Protein AF-A0A2S7JKK7-F1 (afdb_monomer_lite)

pLDDT: mean 77.55, std 19.24, range [28.61, 96.56]

Radius of gyration: 21.32 Å; chains: 1; bounding box: 48×63×53 Å

Secondary structure (DSSP, 8-state):
-PPPS---------TT--HHHHHHHHHHH-SS--TTSHHHHHHHHHHHHHH--GGG---SSHHHHHHHGGG--GGGGTTT-EEETTTTEEESSSS----HHHHHHHHHHHHHTT--TTS----TTS--HHHHH--TT-TTHHHHHHHHSPPTTEEEEEEEEETTTTEEEEEEEEEPTTSS-EEEEEEETTEEEEEEEEEEEE-HHHIIIIIHHHHHTTSEEEEEEEEEGGG------------------

Foldseek 3Di:
DDDDPPPPCQDCPPPPDDLLLSLLVVLCVADQFDQLFLSVVSVQLVVLLVVDDDPSRPDDDPSSCSVCQQVAQQVSCAQQWAADQLLNGIDRGHDHGDHSVVSSVRSSVCVVVVHRRRDLPPPVVDQDPVNVVDDPPCPCVSNVVSSPAADVQKKKKWWWAQPVVRFIKIKIWHADPPDQFIWIWIATPVDLVRIDTPGATDHPCCVVVPVVCVVCVNTGTDDIDMDGPVPDSDPPPPPPPPPPDDDDD

Sequence (249 aa):
MPKSKDTLDAAEWGNSANIEMIAIDEALSAPSPNPRSPAFAVQEIFRIAKSYGGEDQIFMTKEAFLVMFPRLKGTFYKGKMSWDSTRSCWNLQDGPTVDASRIQADVLRWYVNAWDFSRHTRDPEFQYPEDQEFGPSGEGVDKLFHALMPLCGELTRRIFFDRESSRFGYCDVYKADGTDKYVAEIGFFDDTRTHRIQFGAQPFWQLEGLSVPALLSKYNVLSYRVHSISARRSNVKKQVAHSDSPTFF

Structure (mmCIF, N/CA/C/O backbone):
data_AF-A0A2S7JKK7-F1
#
_entry.id   AF-A0A2S7JKK7-F1
#
loop_
_atom_site.group_PDB
_atom_site.id
_atom_site.type_symbol
_atom_site.label_atom_id
_atom_site.label_alt_id
_atom_site.label_comp_id
_atom_site.label_asym_id
_atom_site.label_entity_id
_atom_site.label_seq_id
_atom_site.pdbx_PDB_ins_code
_atom_site.Cartn_x
_atom_site.Cartn_y
_atom_site.Cartn_z
_atom_site.occupancy
_atom_site.B_iso_or_equiv
_atom_site.auth_seq_id
_atom_site.auth_comp_id
_atom_site.auth_asym_id
_atom_site.auth_atom_id
_atom_site.pdbx_PDB_model_num
ATOM 1 N N . MET A 1 1 ? 12.815 34.047 -7.704 1.00 32.34 1 MET A N 1
ATOM 2 C CA . MET A 1 1 ? 12.164 32.723 -7.789 1.00 32.34 1 MET A CA 1
ATOM 3 C C . MET A 1 1 ? 10.925 32.745 -6.911 1.00 32.34 1 MET A C 1
ATOM 5 O O . MET A 1 1 ? 11.064 33.104 -5.746 1.00 32.34 1 MET A O 1
ATOM 9 N N . PRO A 1 2 ? 9.729 32.470 -7.449 1.00 28.61 2 PRO A N 1
ATOM 10 C CA . PRO A 1 2 ? 8.515 32.446 -6.648 1.00 28.61 2 PRO A CA 1
ATOM 11 C C . PRO A 1 2 ? 8.536 31.195 -5.762 1.00 28.61 2 PRO A C 1
ATOM 13 O O . PRO A 1 2 ? 8.733 30.085 -6.250 1.00 28.61 2 PRO A O 1
ATOM 16 N N . LYS A 1 3 ? 8.396 31.395 -4.448 1.00 29.16 3 LYS A N 1
ATOM 17 C CA . LYS A 1 3 ? 8.211 30.309 -3.484 1.00 29.16 3 LYS A CA 1
ATOM 18 C C . LYS A 1 3 ? 6.891 29.612 -3.817 1.00 29.16 3 LYS A C 1
ATOM 20 O O . LYS A 1 3 ? 5.864 30.282 -3.918 1.00 29.16 3 LYS A O 1
ATOM 25 N N . SER A 1 4 ? 6.957 28.299 -4.033 1.00 32.06 4 SER A N 1
ATOM 26 C CA . SER A 1 4 ? 5.787 27.427 -4.147 1.00 32.06 4 SER A CA 1
ATOM 27 C C . SER A 1 4 ? 4.841 27.700 -2.977 1.00 32.06 4 SER A C 1
ATOM 29 O O . SER A 1 4 ? 5.282 27.781 -1.832 1.00 32.06 4 SER A O 1
ATOM 31 N N . LYS A 1 5 ? 3.568 27.913 -3.302 1.00 32.09 5 LYS A N 1
ATOM 32 C CA . LYS A 1 5 ? 2.503 28.378 -2.409 1.00 32.09 5 LYS A CA 1
ATOM 33 C C . LYS A 1 5 ? 1.653 27.225 -1.862 1.00 32.09 5 LYS A C 1
ATOM 35 O O . LYS A 1 5 ? 0.527 27.463 -1.459 1.00 32.09 5 LYS A O 1
ATOM 40 N N . ASP A 1 6 ? 2.221 26.021 -1.823 1.00 32.53 6 ASP A N 1
ATOM 41 C CA . ASP A 1 6 ? 1.557 24.806 -1.343 1.00 32.53 6 ASP A CA 1
ATOM 42 C C . ASP A 1 6 ? 2.265 24.245 -0.099 1.00 32.53 6 ASP A C 1
ATOM 44 O O . ASP A 1 6 ? 2.548 23.052 0.004 1.00 32.53 6 ASP A O 1
ATOM 48 N N . THR A 1 7 ? 2.582 25.105 0.871 1.00 35.72 7 THR A N 1
ATOM 49 C CA . THR A 1 7 ? 2.578 24.642 2.264 1.00 35.72 7 THR A CA 1
ATOM 50 C C . THR A 1 7 ? 1.119 24.384 2.593 1.00 35.72 7 THR A C 1
ATOM 52 O O . THR A 1 7 ? 0.371 25.330 2.811 1.00 35.72 7 THR A O 1
ATOM 55 N N . LEU A 1 8 ? 0.725 23.109 2.519 1.00 34.47 8 LEU A N 1
ATOM 56 C CA . LEU A 1 8 ? -0.506 22.588 3.101 1.00 34.47 8 LEU A CA 1
ATOM 57 C C . LEU A 1 8 ? -0.699 23.258 4.459 1.00 34.47 8 LEU A C 1
ATOM 59 O O . LEU A 1 8 ? 0.205 23.208 5.294 1.00 34.47 8 LEU A O 1
ATOM 63 N N . ASP A 1 9 ? -1.836 23.931 4.623 1.00 34.25 9 ASP A N 1
ATOM 64 C CA . ASP A 1 9 ? -2.253 24.541 5.876 1.00 34.25 9 ASP A CA 1
ATOM 65 C C . ASP A 1 9 ? -2.380 23.428 6.926 1.00 34.25 9 ASP A C 1
ATOM 67 O O . ASP A 1 9 ? -3.453 22.858 7.137 1.00 34.25 9 ASP A O 1
ATOM 71 N N . ALA A 1 10 ? -1.262 23.090 7.574 1.00 42.00 10 ALA A N 1
ATOM 72 C CA . ALA A 1 10 ? -1.276 22.504 8.898 1.00 42.00 10 ALA A CA 1
ATOM 73 C C . ALA A 1 10 ? -2.155 23.446 9.715 1.00 42.00 10 ALA A C 1
ATOM 75 O O . ALA A 1 10 ? -1.840 24.635 9.823 1.00 42.00 10 ALA A O 1
ATOM 76 N N . ALA A 1 11 ? -3.305 22.952 10.179 1.00 47.09 11 ALA A N 1
ATOM 77 C CA . ALA A 1 11 ? -4.225 23.762 10.959 1.00 47.09 11 ALA A CA 1
ATOM 78 C C . ALA A 1 11 ? -3.429 24.498 12.049 1.00 47.09 11 ALA A C 1
ATOM 80 O O . ALA A 1 11 ? -2.448 23.957 12.559 1.00 47.09 11 ALA A O 1
ATOM 81 N N . GLU A 1 12 ? -3.790 25.748 12.353 1.00 47.12 12 GLU A N 1
ATOM 82 C CA . GLU A 1 12 ? -3.122 26.573 13.368 1.00 47.12 12 GLU A CA 1
ATOM 83 C C . GLU A 1 12 ? -3.336 25.968 14.768 1.00 47.12 12 GLU A C 1
ATOM 85 O O . GLU A 1 12 ? -4.097 26.456 15.604 1.00 47.12 12 GLU A O 1
ATOM 90 N N . TRP A 1 13 ? -2.675 24.847 15.026 1.00 49.84 13 TRP A N 1
ATOM 91 C CA . TRP A 1 13 ? -2.577 24.212 16.314 1.00 49.84 13 TRP A CA 1
ATOM 92 C C . TRP A 1 13 ? -1.622 25.080 17.133 1.00 49.84 13 TRP A C 1
ATOM 94 O O . TRP A 1 13 ? -0.408 25.024 16.954 1.00 49.84 13 TRP A O 1
ATOM 104 N N . GLY A 1 14 ? -2.166 25.948 17.989 1.00 48.16 14 GLY A N 1
ATOM 105 C CA . GLY A 1 14 ? -1.372 26.732 18.939 1.00 48.16 14 GLY A CA 1
ATOM 106 C C . GLY A 1 14 ? -0.571 25.854 19.921 1.00 48.16 14 GLY A C 1
ATOM 107 O O . GLY A 1 14 ? -0.351 24.667 19.703 1.00 48.16 14 GLY A O 1
ATOM 108 N N . ASN A 1 15 ? -0.177 26.413 21.070 1.00 48.53 15 ASN A N 1
ATOM 109 C CA . ASN A 1 15 ? 0.645 25.759 22.114 1.00 48.53 15 ASN A CA 1
ATOM 110 C C . ASN A 1 15 ? 0.054 24.472 22.767 1.00 48.53 15 ASN A C 1
ATOM 112 O O . ASN A 1 15 ? 0.516 24.067 23.832 1.00 48.53 15 ASN A O 1
ATOM 116 N N . SER A 1 16 ? -0.980 23.845 22.198 1.00 55.34 16 SER A N 1
ATOM 117 C CA . SER A 1 16 ? -1.742 22.726 22.770 1.00 55.34 16 SER A CA 1
ATOM 118 C C . SER A 1 16 ? -1.668 21.405 21.993 1.00 55.34 16 SER A C 1
ATOM 120 O O . SER A 1 16 ? -2.144 20.399 22.519 1.00 55.34 16 SER A O 1
ATOM 122 N N . ALA A 1 17 ? -1.092 21.356 20.785 1.00 63.53 17 ALA A N 1
ATOM 123 C CA . ALA A 1 17 ? -0.949 20.093 20.053 1.00 63.53 17 ALA A CA 1
ATOM 124 C C . ALA A 1 17 ? 0.364 19.385 20.395 1.00 63.53 17 ALA A C 1
ATOM 126 O O . ALA A 1 17 ? 1.451 19.942 20.237 1.00 63.53 17 ALA A O 1
ATOM 127 N N . ASN A 1 18 ? 0.264 18.133 20.845 1.00 84.81 18 ASN A N 1
ATOM 128 C CA . ASN A 1 18 ? 1.422 17.252 20.936 1.00 84.81 18 ASN A CA 1
ATOM 129 C C . ASN A 1 18 ? 1.758 16.663 19.553 1.00 84.81 18 ASN A C 1
ATOM 131 O O . ASN A 1 18 ? 0.931 16.655 18.636 1.00 84.81 18 ASN A O 1
ATOM 135 N N . ILE A 1 19 ? 2.992 16.181 19.394 1.00 89.75 19 ILE A N 1
ATOM 136 C CA . ILE A 1 19 ? 3.486 15.641 18.118 1.00 89.75 19 ILE A CA 1
ATOM 137 C C . ILE A 1 19 ? 2.630 14.470 17.619 1.00 89.75 19 ILE A C 1
ATOM 139 O O . ILE A 1 19 ? 2.440 14.303 16.417 1.00 89.75 19 ILE A O 1
ATOM 143 N N . GLU A 1 20 ? 2.055 13.694 18.535 1.00 91.38 20 GLU A N 1
ATOM 144 C CA . GLU A 1 20 ? 1.158 12.593 18.220 1.00 91.38 20 GLU A CA 1
ATOM 145 C C . GLU A 1 20 ? -0.138 13.076 17.563 1.00 91.38 20 GLU A C 1
ATOM 147 O O . GLU A 1 20 ? -0.585 12.465 16.595 1.00 91.38 20 GLU A O 1
ATOM 152 N N . MET A 1 21 ? -0.741 14.166 18.049 1.00 91.38 21 MET A N 1
ATOM 153 C CA . MET A 1 21 ? -1.938 14.747 17.433 1.00 91.38 21 MET A CA 1
ATOM 154 C C . MET A 1 21 ? -1.644 15.273 16.030 1.00 91.38 21 MET A C 1
ATOM 156 O O . MET A 1 21 ? -2.436 15.012 15.128 1.00 91.38 21 MET A O 1
ATOM 160 N N . ILE A 1 22 ? -0.501 15.938 15.832 1.00 92.69 22 ILE A N 1
ATOM 161 C CA . ILE A 1 22 ? -0.073 16.424 14.509 1.00 92.69 22 ILE A CA 1
ATOM 162 C C . ILE A 1 22 ? 0.111 15.244 13.546 1.00 92.69 22 ILE A C 1
ATOM 164 O O . ILE A 1 22 ? -0.396 15.267 12.430 1.00 92.69 22 ILE A O 1
ATOM 168 N N . ALA A 1 23 ? 0.765 14.168 13.992 1.00 93.81 23 ALA A N 1
ATOM 169 C CA . ALA A 1 23 ? 0.978 12.986 13.164 1.00 93.81 23 ALA A CA 1
ATOM 170 C C . ALA A 1 23 ? -0.348 12.319 12.743 1.00 93.81 23 ALA A C 1
ATOM 172 O O . ALA A 1 23 ? -0.506 11.924 11.587 1.00 93.81 23 ALA A O 1
ATOM 173 N N . ILE A 1 24 ? -1.324 12.212 13.657 1.00 96.56 24 ILE A N 1
ATOM 174 C CA . ILE A 1 24 ? -2.667 11.702 13.327 1.00 96.56 24 ILE A CA 1
ATOM 175 C C . ILE A 1 24 ? -3.400 12.647 12.369 1.00 96.56 24 ILE A C 1
ATOM 177 O O . ILE A 1 24 ? -4.097 12.169 11.476 1.00 96.56 24 ILE A O 1
ATOM 181 N N . ASP A 1 25 ? -3.253 13.961 12.537 1.00 95.19 25 ASP A N 1
ATOM 182 C CA . ASP A 1 25 ? -3.870 14.962 11.663 1.00 95.19 25 ASP A CA 1
ATOM 183 C C . ASP A 1 25 ? -3.378 14.847 10.209 1.00 95.19 25 ASP A C 1
ATOM 185 O O . ASP A 1 25 ? -4.174 14.809 9.263 1.00 95.19 25 ASP A O 1
ATOM 189 N N . GLU A 1 26 ? -2.066 14.692 10.041 1.00 93.81 26 GLU A N 1
ATOM 190 C CA . GLU A 1 26 ? -1.410 14.436 8.754 1.00 93.81 26 GLU A CA 1
ATOM 191 C C . GLU A 1 26 ? -1.882 13.116 8.133 1.00 93.81 26 GLU A C 1
ATOM 193 O O . GLU A 1 26 ? -2.299 13.070 6.973 1.00 93.81 26 GLU A O 1
ATOM 198 N N . ALA A 1 27 ? -1.925 12.039 8.922 1.00 94.12 27 ALA A N 1
ATOM 199 C CA . ALA A 1 27 ? -2.442 10.749 8.471 1.00 94.12 27 ALA A CA 1
ATOM 200 C C . ALA A 1 27 ? -3.923 10.830 8.042 1.00 94.12 27 ALA A C 1
ATOM 202 O O . ALA A 1 27 ? -4.327 10.250 7.029 1.00 94.12 27 ALA A O 1
ATOM 203 N N . LEU A 1 28 ? -4.748 11.588 8.769 1.00 95.06 28 LEU A N 1
ATOM 204 C CA . LEU A 1 28 ? -6.154 11.799 8.422 1.00 95.06 28 LEU A CA 1
ATOM 205 C C . LEU A 1 28 ? -6.314 12.588 7.113 1.00 95.06 28 LEU A C 1
ATOM 207 O O . LEU A 1 28 ? -7.292 12.382 6.394 1.00 95.06 28 LEU A O 1
ATOM 211 N N . SER A 1 29 ? -5.349 13.450 6.796 1.00 92.69 29 SER A N 1
ATOM 212 C CA . SER A 1 29 ? -5.340 14.308 5.605 1.00 92.69 29 SER A CA 1
ATOM 213 C C . SER A 1 29 ? -4.680 13.653 4.382 1.00 92.69 29 SER A C 1
ATOM 215 O O . SER A 1 29 ? -4.764 14.191 3.278 1.00 92.69 29 SER A O 1
ATOM 217 N N . ALA A 1 30 ? -4.069 12.473 4.544 1.00 88.81 30 ALA A N 1
ATOM 218 C CA . ALA A 1 30 ? -3.390 11.761 3.466 1.00 88.81 30 ALA A CA 1
ATOM 219 C C . ALA A 1 30 ? -4.335 11.442 2.282 1.00 88.81 30 ALA A C 1
ATOM 221 O O . ALA A 1 30 ? -5.414 10.871 2.474 1.00 88.81 30 ALA A O 1
ATOM 222 N N . PRO A 1 31 ? -3.967 11.753 1.030 1.00 84.75 31 PRO A N 1
ATOM 223 C CA . PRO A 1 31 ? -4.811 11.455 -0.120 1.00 84.75 31 PRO A CA 1
ATOM 224 C C . PRO A 1 31 ? -4.854 9.950 -0.422 1.00 84.75 31 PRO A C 1
ATOM 226 O O . PRO A 1 31 ? -3.865 9.368 -0.851 1.00 84.75 31 PRO A O 1
ATOM 229 N N . SER A 1 32 ? -6.034 9.334 -0.287 1.00 82.94 32 SER A N 1
ATOM 230 C CA . SER A 1 32 ? -6.296 7.929 -0.669 1.00 82.94 32 SER A CA 1
ATOM 231 C C . SER A 1 32 ? -5.231 6.941 -0.156 1.00 82.94 32 SER A C 1
ATOM 233 O O . SER A 1 32 ? -4.574 6.279 -0.966 1.00 82.94 32 SER A O 1
ATOM 235 N N . PRO A 1 33 ? -5.030 6.849 1.171 1.00 86.25 33 PRO A N 1
ATOM 236 C CA . PRO A 1 33 ? -3.961 6.051 1.747 1.00 86.25 33 PRO A CA 1
ATOM 237 C C . PRO A 1 33 ? -4.099 4.579 1.378 1.00 86.25 33 PRO A C 1
ATOM 239 O O . PRO A 1 33 ? -5.193 4.014 1.320 1.00 86.25 33 PRO A O 1
ATOM 242 N N . ASN A 1 34 ? -2.955 3.947 1.152 1.00 83.62 34 ASN A N 1
ATOM 243 C CA . ASN A 1 34 ? -2.890 2.520 0.900 1.00 83.62 34 ASN A CA 1
ATOM 244 C C . ASN A 1 34 ? -3.339 1.705 2.131 1.00 83.62 34 ASN A C 1
ATOM 246 O O . ASN A 1 34 ? -2.991 2.094 3.243 1.00 83.62 34 ASN A O 1
ATOM 250 N N . PRO A 1 35 ? -3.993 0.537 1.975 1.00 86.94 35 PRO A N 1
ATOM 251 C CA . PRO A 1 35 ? -4.365 -0.320 3.104 1.00 86.94 35 PRO A CA 1
ATOM 252 C C . PRO A 1 35 ? -3.209 -0.773 4.009 1.00 86.94 35 PRO A C 1
ATOM 254 O O . PRO A 1 35 ? -3.454 -1.214 5.121 1.00 86.94 35 PRO A O 1
ATOM 257 N N . ARG A 1 36 ? -1.948 -0.691 3.582 1.00 82.00 36 ARG A N 1
ATOM 258 C CA . ARG A 1 36 ? -0.773 -0.952 4.435 1.00 82.00 36 ARG A CA 1
ATOM 259 C C . ARG A 1 36 ? -0.308 0.268 5.228 1.00 82.00 36 ARG A C 1
ATOM 261 O O . ARG A 1 36 ? 0.429 0.127 6.196 1.00 82.00 36 ARG A O 1
ATOM 268 N N . SER A 1 37 ? -0.740 1.461 4.832 1.00 86.00 37 SER A N 1
ATOM 269 C CA . SER A 1 37 ? -0.454 2.689 5.562 1.00 86.00 37 SER A CA 1
ATOM 270 C C . SER A 1 37 ? -1.320 2.769 6.820 1.00 86.00 37 SER A C 1
ATOM 272 O O . SER A 1 37 ? -2.528 2.519 6.752 1.00 86.00 37 SER A O 1
ATOM 274 N N . PRO A 1 38 ? -0.766 3.180 7.974 1.00 90.50 38 PRO A N 1
ATOM 275 C CA . PRO A 1 38 ? -1.570 3.416 9.167 1.00 90.50 38 PRO A CA 1
ATOM 276 C C . PRO A 1 38 ? -2.563 4.579 8.975 1.00 90.50 38 PRO A C 1
ATOM 278 O O . PRO A 1 38 ? -3.586 4.621 9.658 1.00 90.50 38 PRO A O 1
ATOM 281 N N . ALA A 1 39 ? -2.341 5.464 7.994 1.00 92.88 39 ALA A N 1
ATOM 282 C CA . ALA A 1 39 ? -3.301 6.501 7.617 1.00 92.88 39 ALA A CA 1
ATOM 283 C C . ALA A 1 39 ? -4.627 5.938 7.094 1.00 92.88 39 ALA A C 1
ATOM 285 O O . ALA A 1 39 ? -5.677 6.535 7.337 1.00 92.88 39 ALA A O 1
ATOM 286 N N . PHE A 1 40 ? -4.610 4.768 6.445 1.00 93.25 40 PHE A N 1
ATOM 287 C CA . PHE A 1 40 ? -5.843 4.089 6.050 1.00 93.25 40 PHE A CA 1
ATOM 288 C C . PHE A 1 40 ? -6.705 3.790 7.275 1.00 93.25 40 PHE A C 1
ATOM 290 O O . PHE A 1 40 ? -7.876 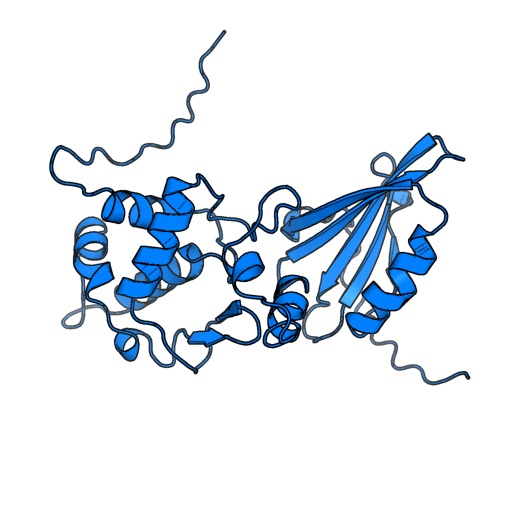4.161 7.310 1.00 93.25 40 PHE A O 1
ATOM 297 N N . ALA A 1 41 ? -6.111 3.214 8.321 1.00 94.81 41 ALA A N 1
ATOM 298 C CA . ALA A 1 41 ? -6.835 2.909 9.546 1.00 94.81 41 ALA A CA 1
ATOM 299 C C . ALA A 1 41 ? -7.338 4.162 10.266 1.00 94.81 41 ALA A C 1
ATOM 301 O O . ALA A 1 41 ? -8.482 4.186 10.712 1.00 94.81 41 ALA A O 1
ATOM 302 N N . VAL A 1 42 ? -6.527 5.224 10.346 1.00 96.50 42 VAL A N 1
ATOM 303 C CA . VAL A 1 42 ? -6.958 6.508 10.928 1.00 96.50 42 VAL A CA 1
ATOM 304 C C . VAL A 1 42 ? -8.200 7.040 10.210 1.00 96.50 42 VAL A C 1
ATOM 306 O O . VAL A 1 42 ? -9.184 7.401 10.861 1.00 96.50 42 VAL A O 1
ATOM 309 N N . GLN A 1 43 ? -8.183 7.048 8.874 1.00 95.88 43 GLN A N 1
ATOM 310 C CA . GLN A 1 43 ? -9.306 7.527 8.072 1.00 95.88 43 GLN A CA 1
ATOM 311 C C . GLN A 1 43 ? -10.545 6.644 8.201 1.00 95.88 43 GLN A C 1
ATOM 313 O O . GLN A 1 43 ? -11.650 7.174 8.314 1.00 95.88 43 GLN A O 1
ATOM 318 N N . GLU A 1 44 ? -10.393 5.320 8.225 1.00 95.38 44 GLU A N 1
ATOM 319 C CA . GLU A 1 44 ? -11.536 4.422 8.401 1.00 95.38 44 GLU A CA 1
ATOM 320 C C . GLU A 1 44 ? -12.141 4.529 9.800 1.00 95.38 44 GLU A C 1
ATOM 322 O O . GLU A 1 44 ? -13.358 4.639 9.927 1.00 95.38 44 GLU A O 1
ATOM 327 N N . ILE A 1 45 ? -11.327 4.606 10.857 1.00 95.06 45 ILE A N 1
ATOM 328 C CA . ILE A 1 45 ? -11.830 4.831 12.221 1.00 95.06 45 ILE A CA 1
ATOM 329 C C . ILE A 1 45 ? -12.586 6.163 12.293 1.00 95.06 45 ILE A C 1
ATOM 331 O O . ILE A 1 45 ? -13.658 6.227 12.898 1.00 95.06 45 ILE A O 1
ATOM 335 N N . PHE A 1 46 ? -12.083 7.214 11.640 1.00 94.38 46 PHE A N 1
ATOM 336 C CA . PHE A 1 46 ? -12.780 8.496 11.552 1.00 94.38 46 PHE A CA 1
ATOM 337 C C . PHE A 1 46 ? -14.133 8.380 10.836 1.00 94.38 46 PHE A C 1
ATOM 339 O O . PHE A 1 46 ? -15.130 8.916 11.324 1.00 94.38 46 PHE A O 1
ATOM 346 N N . ARG A 1 47 ? -14.199 7.655 9.708 1.00 93.00 47 ARG A N 1
ATOM 347 C CA . ARG A 1 47 ? -15.455 7.392 8.977 1.00 93.00 47 ARG A CA 1
ATOM 348 C C . ARG A 1 47 ? -16.437 6.583 9.820 1.00 93.00 47 ARG A C 1
ATOM 350 O O . ARG A 1 47 ? -17.608 6.948 9.899 1.00 93.00 47 ARG A O 1
ATOM 357 N N . ILE A 1 48 ? -15.962 5.535 10.490 1.00 91.75 48 ILE A N 1
ATOM 358 C CA . ILE A 1 48 ? -16.764 4.702 11.393 1.00 91.75 48 ILE A CA 1
ATOM 359 C C . ILE A 1 48 ? -17.342 5.562 12.512 1.00 91.75 48 ILE A C 1
ATOM 361 O O . ILE A 1 48 ? -18.545 5.518 12.749 1.00 91.75 48 ILE A O 1
ATOM 365 N N . ALA A 1 49 ? -16.527 6.387 13.160 1.00 90.06 49 ALA A N 1
ATOM 366 C CA . ALA A 1 49 ? -16.985 7.256 14.233 1.00 90.06 49 ALA A CA 1
ATOM 367 C C . ALA A 1 49 ? -17.955 8.348 13.759 1.00 90.06 49 ALA A C 1
ATOM 369 O O . ALA A 1 49 ? -18.943 8.598 14.442 1.00 90.06 49 ALA A O 1
ATOM 370 N N . LYS A 1 50 ? -17.760 8.914 12.560 1.00 89.00 50 LYS A N 1
ATOM 371 C CA . LYS A 1 50 ? -18.736 9.825 11.936 1.00 89.00 50 LYS A CA 1
ATOM 372 C C . LYS A 1 50 ? -20.048 9.156 11.536 1.00 89.00 50 LYS A C 1
ATOM 374 O O . LYS A 1 50 ? -21.045 9.855 11.390 1.00 89.00 50 LYS A O 1
ATOM 379 N N . SER A 1 51 ? -20.053 7.841 11.312 1.00 87.88 51 SER A N 1
ATOM 380 C CA . SER A 1 51 ? -21.279 7.118 10.950 1.00 87.88 51 SER A CA 1
ATOM 381 C C . SER A 1 51 ? -22.275 7.017 12.109 1.00 87.88 51 SER A C 1
ATOM 383 O O . SER A 1 51 ? -23.460 6.804 11.867 1.00 87.88 51 SER A O 1
ATOM 385 N N . TYR A 1 52 ? -21.812 7.205 13.349 1.00 83.88 52 TYR A N 1
ATOM 386 C CA . TYR A 1 52 ? -22.681 7.323 14.513 1.00 83.88 52 TYR A CA 1
ATOM 387 C C . TYR A 1 52 ? -23.217 8.756 14.613 1.00 83.88 52 TYR A C 1
ATOM 389 O O . TYR A 1 52 ? -22.449 9.718 14.673 1.00 83.88 52 TYR A O 1
ATOM 397 N N . GLY A 1 53 ? -24.542 8.896 14.607 1.00 75.19 53 GLY A N 1
ATOM 398 C CA . GLY A 1 53 ? -25.241 10.177 14.713 1.00 75.19 53 GLY A CA 1
ATOM 399 C C . GLY A 1 53 ? -26.250 10.182 15.858 1.00 75.19 53 GLY A C 1
ATOM 400 O O . GLY A 1 53 ? -26.548 9.141 16.439 1.00 75.19 53 GLY A O 1
ATOM 401 N N . GLY A 1 54 ? -26.798 11.358 16.168 1.00 73.94 54 GLY A N 1
ATOM 402 C CA . GLY A 1 54 ? -27.770 11.510 17.253 1.00 73.94 54 GLY A CA 1
ATOM 403 C C . GLY A 1 54 ? -27.131 11.305 18.628 1.00 73.94 54 GLY A C 1
ATOM 404 O O . GLY A 1 54 ? -26.067 11.855 18.898 1.00 73.94 54 GLY A O 1
ATOM 405 N N . GLU A 1 55 ? -27.778 10.519 19.488 1.00 70.81 55 GLU A N 1
ATOM 406 C CA . GLU A 1 55 ? -27.299 10.239 20.853 1.00 70.81 55 GLU A CA 1
ATOM 407 C C . GLU A 1 55 ? -26.011 9.398 20.885 1.00 70.81 55 GLU A C 1
ATOM 409 O O . GLU A 1 55 ? -25.252 9.481 21.847 1.00 70.81 55 GLU A O 1
ATOM 414 N N . ASP A 1 56 ? -25.716 8.662 19.808 1.00 73.94 56 ASP A N 1
ATOM 415 C CA . ASP A 1 56 ? -24.508 7.838 19.681 1.00 73.94 56 ASP A CA 1
ATOM 416 C C . ASP A 1 56 ? -23.313 8.610 19.092 1.00 73.94 56 ASP A C 1
ATOM 418 O O . ASP A 1 56 ? -22.254 8.029 18.839 1.00 73.94 56 ASP A O 1
ATOM 422 N N . GLN A 1 57 ? -23.459 9.914 18.826 1.00 77.56 57 GLN A N 1
ATOM 423 C CA . GLN A 1 57 ? -22.394 10.718 18.236 1.00 77.56 57 GLN A CA 1
ATOM 424 C C . GLN A 1 57 ? -21.189 10.813 19.182 1.00 77.56 57 GLN A C 1
ATOM 426 O O . GLN A 1 57 ? -21.252 11.380 20.269 1.00 77.56 57 GLN A O 1
ATOM 431 N N . ILE A 1 58 ? -20.051 10.295 18.723 1.00 75.38 58 ILE A N 1
ATOM 432 C CA . ILE A 1 58 ? -18.852 10.145 19.557 1.00 75.38 58 ILE A CA 1
ATOM 433 C C . ILE A 1 58 ? -18.076 11.458 19.639 1.00 75.38 58 ILE A C 1
ATOM 435 O O . ILE A 1 58 ? -17.560 11.805 20.696 1.00 75.38 58 ILE A O 1
ATOM 439 N N . PHE A 1 59 ? -18.012 12.215 18.540 1.00 80.69 59 PHE A N 1
ATOM 440 C CA . PHE A 1 59 ? -17.390 13.537 18.498 1.00 80.69 59 PHE A CA 1
ATOM 441 C C . PHE A 1 59 ? -18.156 14.509 17.603 1.00 80.69 59 PHE A C 1
ATOM 443 O O . PHE A 1 59 ? -18.786 14.124 16.617 1.00 80.69 59 PHE A O 1
ATOM 450 N N . MET A 1 60 ? -18.033 15.799 17.919 1.00 73.31 60 MET A N 1
ATOM 451 C CA . MET A 1 60 ? -18.640 16.886 17.144 1.00 73.31 60 MET A CA 1
ATOM 452 C C . MET A 1 60 ? -17.660 17.556 16.175 1.00 73.31 60 MET A C 1
ATOM 454 O O . MET A 1 60 ? -18.087 18.095 15.157 1.00 73.31 60 MET A O 1
ATOM 458 N N . THR A 1 61 ? -16.352 17.509 16.457 1.00 85.19 61 THR A N 1
ATOM 459 C CA . THR A 1 61 ? -15.320 18.174 15.646 1.00 85.19 61 THR A CA 1
ATOM 460 C C . THR A 1 61 ? -14.129 17.260 15.357 1.00 85.19 61 THR A C 1
ATOM 462 O O . THR A 1 61 ? -13.953 16.216 15.991 1.00 85.19 61 THR A O 1
ATOM 465 N N . LYS A 1 62 ? -13.303 17.653 14.381 1.00 86.75 62 LYS A N 1
ATOM 466 C CA . LYS A 1 62 ? -12.071 16.941 14.016 1.00 86.75 62 LYS A CA 1
ATOM 467 C C . LYS A 1 62 ? -11.077 16.931 15.183 1.00 86.75 62 LYS A C 1
ATOM 469 O O . LYS A 1 62 ? -10.479 15.902 15.471 1.00 86.75 62 LYS A O 1
ATOM 474 N N . GLU A 1 63 ? -10.973 18.033 15.912 1.00 87.69 63 GLU A N 1
ATOM 475 C CA . GLU A 1 63 ? -10.095 18.198 17.075 1.00 87.69 63 GLU A CA 1
ATOM 476 C C . GLU A 1 63 ? -10.484 17.225 18.195 1.00 87.69 63 GLU A C 1
ATOM 478 O O . GLU A 1 63 ? -9.627 16.550 18.765 1.00 87.69 63 GLU A O 1
ATOM 483 N N . ALA A 1 64 ? -11.788 17.088 18.465 1.00 87.75 64 ALA A N 1
ATOM 484 C CA . ALA A 1 64 ? -12.295 16.137 19.450 1.00 87.75 64 ALA A CA 1
ATOM 485 C C . ALA A 1 64 ? -11.955 14.685 19.073 1.00 87.75 64 ALA A C 1
ATOM 487 O O . ALA A 1 64 ? -11.597 13.890 19.944 1.00 87.75 64 ALA A O 1
ATOM 488 N N . PHE A 1 65 ? -12.000 14.347 17.779 1.00 91.38 65 PHE A N 1
ATOM 489 C CA . PHE A 1 65 ? -11.535 13.047 17.301 1.00 91.38 65 PHE A CA 1
ATOM 490 C C . PHE A 1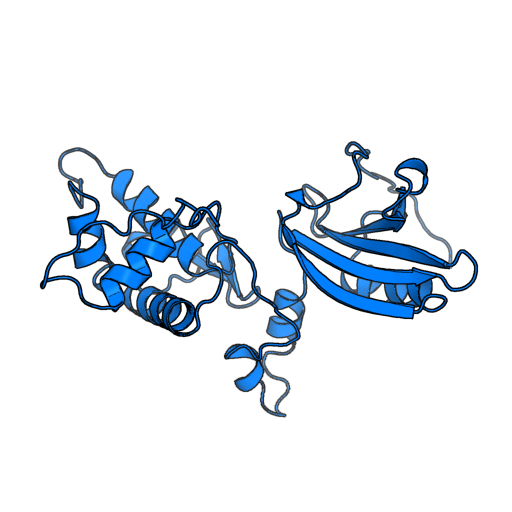 65 ? -10.047 12.825 17.592 1.00 91.38 65 PHE A C 1
ATOM 492 O O . PHE A 1 65 ? -9.707 11.785 18.151 1.00 91.38 65 PHE A O 1
ATOM 499 N N . LEU A 1 66 ? -9.170 13.788 17.280 1.00 91.94 66 LEU A N 1
ATOM 500 C CA . LEU A 1 66 ? -7.725 13.638 17.505 1.00 91.94 66 LEU A CA 1
ATOM 501 C C . LEU A 1 66 ? -7.386 13.398 18.982 1.00 91.94 66 LEU A C 1
ATOM 503 O O . LEU A 1 66 ? -6.577 12.527 19.296 1.00 91.94 66 LEU A O 1
ATOM 507 N N . VAL A 1 67 ? -8.043 14.124 19.892 1.00 89.44 67 VAL A N 1
ATOM 508 C CA . VAL A 1 67 ? -7.842 13.972 21.344 1.00 89.44 67 VAL A CA 1
ATOM 509 C C . VAL A 1 67 ? -8.292 12.593 21.837 1.00 89.44 67 VAL A C 1
ATOM 511 O O . VAL A 1 67 ? -7.661 11.998 22.713 1.00 89.44 67 VAL A O 1
ATOM 514 N N . MET A 1 68 ? -9.390 12.068 21.293 1.00 90.06 68 MET A N 1
ATOM 515 C CA . MET A 1 68 ? -9.937 10.778 21.716 1.00 90.06 68 MET A CA 1
ATOM 516 C C . MET A 1 68 ? -9.312 9.580 21.015 1.00 90.06 68 MET A C 1
ATOM 518 O O . MET A 1 68 ? -9.365 8.487 21.577 1.00 90.06 68 MET A O 1
ATOM 522 N N . PHE A 1 69 ? -8.721 9.765 19.833 1.00 92.81 69 PHE A N 1
ATOM 523 C CA . PHE A 1 69 ? -8.173 8.697 19.002 1.00 92.81 69 PHE A CA 1
ATOM 524 C C . PHE A 1 69 ? -7.395 7.634 19.794 1.00 92.81 69 PHE A C 1
ATOM 526 O O . PHE A 1 69 ? -7.804 6.476 19.743 1.00 92.81 69 PHE A O 1
ATOM 533 N N . PRO A 1 70 ? -6.372 7.963 20.614 1.00 91.69 70 PRO A N 1
ATOM 534 C CA . PRO A 1 70 ? -5.592 6.943 21.328 1.00 91.69 70 PRO A CA 1
ATOM 535 C C . PRO A 1 70 ? -6.384 6.141 22.371 1.00 91.69 70 PRO A C 1
ATOM 537 O O . PRO A 1 70 ? -5.918 5.100 22.835 1.00 91.69 70 PRO A O 1
ATOM 540 N N . ARG A 1 71 ? -7.573 6.612 22.766 1.00 91.38 71 ARG A N 1
ATOM 541 C CA . ARG A 1 71 ? -8.451 5.940 23.734 1.00 91.38 71 ARG A CA 1
ATOM 542 C C . ARG A 1 71 ? -9.389 4.932 23.073 1.00 91.38 71 ARG A C 1
ATOM 544 O O . ARG A 1 71 ? -9.973 4.112 23.781 1.00 91.38 71 ARG A O 1
ATOM 551 N N . LEU A 1 72 ? -9.538 4.976 21.747 1.00 92.62 72 LEU A N 1
ATOM 552 C CA . LEU A 1 72 ? -10.398 4.052 21.018 1.00 92.62 72 LEU A CA 1
ATOM 553 C C . LEU A 1 72 ? -9.812 2.636 21.057 1.00 92.62 72 LEU A C 1
ATOM 555 O O . LEU A 1 72 ? -8.635 2.399 20.776 1.00 92.62 72 LEU A O 1
ATOM 559 N N . LYS A 1 73 ? -10.660 1.682 21.430 1.00 93.81 73 LYS A N 1
ATOM 560 C CA . LYS A 1 73 ? -10.315 0.263 21.507 1.00 93.81 73 LYS A CA 1
ATOM 561 C C . LYS A 1 73 ? -10.678 -0.453 20.221 1.00 93.81 73 LYS A C 1
ATOM 563 O O . LYS A 1 73 ? -11.628 -0.057 19.557 1.00 93.81 73 LYS A O 1
ATOM 568 N N . GLY A 1 74 ? -9.988 -1.550 19.915 1.00 89.50 74 GLY A N 1
ATOM 569 C CA . GLY A 1 74 ? -10.287 -2.383 18.748 1.00 89.50 74 GLY A CA 1
ATOM 570 C C . GLY A 1 74 ? -11.753 -2.825 18.677 1.00 89.50 74 GLY A C 1
ATOM 571 O O . GLY A 1 74 ? -12.342 -2.899 17.603 1.00 89.50 74 GLY A O 1
ATOM 572 N N . THR A 1 75 ? -12.385 -3.015 19.839 1.00 92.81 75 THR A N 1
ATOM 573 C CA . THR A 1 75 ? -13.814 -3.332 19.964 1.00 92.81 75 THR A CA 1
ATOM 574 C C . THR A 1 75 ? -14.737 -2.286 19.339 1.00 92.81 75 THR A C 1
ATOM 576 O O . THR A 1 75 ? -15.826 -2.647 18.904 1.00 92.81 75 THR A O 1
ATOM 579 N N . PHE A 1 76 ? -14.311 -1.023 19.246 1.00 90.94 76 PHE A N 1
ATOM 580 C CA . PHE A 1 76 ? -15.089 0.071 18.666 1.00 90.94 76 PHE A CA 1
ATOM 581 C C . PHE A 1 76 ? -15.364 -0.118 17.160 1.00 90.94 76 PHE A C 1
ATOM 583 O O . PHE A 1 76 ? -16.437 0.227 16.672 1.00 90.94 76 PHE A O 1
ATOM 590 N N . TYR A 1 77 ? -14.419 -0.705 16.424 1.00 90.94 77 TYR A N 1
ATOM 591 C CA . TYR A 1 77 ? -14.518 -0.962 14.977 1.00 90.94 77 TYR A CA 1
ATOM 592 C C . TYR A 1 77 ? -14.480 -2.453 14.634 1.00 90.94 77 TYR A C 1
ATOM 594 O O . TYR A 1 77 ? -14.249 -2.830 13.482 1.00 90.94 77 TYR A O 1
ATOM 602 N N . LYS A 1 78 ? -14.754 -3.319 15.614 1.00 92.06 78 LYS A N 1
ATOM 603 C CA . LYS A 1 78 ? -14.871 -4.758 15.382 1.00 92.06 78 LYS A CA 1
ATOM 604 C C . LYS A 1 78 ? -15.971 -5.051 14.356 1.00 92.06 78 LYS A C 1
ATOM 606 O O . LYS A 1 78 ? -17.044 -4.453 14.403 1.00 92.06 78 LYS A O 1
ATOM 611 N N . GLY A 1 79 ? -15.682 -5.943 13.409 1.00 90.56 79 GLY A N 1
ATOM 612 C CA . GLY A 1 79 ? -16.564 -6.257 12.281 1.00 90.56 79 GLY A CA 1
ATOM 613 C C . GLY A 1 79 ? -16.617 -5.198 11.173 1.00 90.56 79 GLY A C 1
ATOM 614 O O . GLY A 1 79 ? -17.257 -5.439 10.154 1.00 90.56 79 GLY A O 1
ATOM 615 N N . LYS A 1 80 ? -15.962 -4.040 11.345 1.00 92.06 80 LYS A N 1
ATOM 616 C CA . LYS A 1 80 ? -15.900 -2.959 10.342 1.00 92.06 80 LYS A CA 1
ATOM 617 C C . LYS A 1 80 ? -14.497 -2.766 9.768 1.00 92.06 80 LYS A C 1
ATOM 619 O O . LYS A 1 80 ? -14.356 -2.350 8.624 1.00 92.06 80 LYS A O 1
ATOM 624 N N . MET A 1 81 ? -13.470 -3.042 10.567 1.00 93.88 81 MET A N 1
ATOM 625 C CA . MET A 1 81 ? -12.074 -2.962 10.160 1.00 93.88 81 MET A CA 1
ATOM 626 C C . MET A 1 81 ? -11.242 -3.968 10.954 1.00 93.88 81 MET A C 1
ATOM 628 O O . MET A 1 81 ? -11.411 -4.092 12.170 1.00 93.88 81 MET A O 1
ATOM 632 N N . SER A 1 82 ? -10.306 -4.639 10.289 1.00 92.25 82 SER A N 1
ATOM 633 C CA . SER A 1 82 ? -9.354 -5.541 10.934 1.00 92.25 82 SER A CA 1
ATOM 634 C C . SER A 1 82 ? -7.946 -5.421 10.347 1.00 92.25 82 SER A C 1
ATOM 636 O O . SER A 1 82 ? -7.739 -4.827 9.285 1.00 92.25 82 SER A O 1
ATOM 638 N N . TRP A 1 83 ? -6.967 -5.954 11.075 1.00 88.62 83 TRP A N 1
ATOM 639 C CA . TRP A 1 83 ? -5.580 -6.077 10.643 1.00 88.62 83 TRP A CA 1
ATOM 640 C C . TRP A 1 83 ? -5.313 -7.502 10.166 1.00 88.62 83 TRP A C 1
ATOM 642 O O . TRP A 1 83 ? -5.444 -8.462 10.928 1.00 88.62 83 TRP A O 1
ATOM 652 N N . ASP A 1 84 ? -4.910 -7.634 8.907 1.00 84.69 84 ASP A N 1
ATOM 653 C CA . ASP A 1 84 ? -4.423 -8.890 8.356 1.00 84.69 84 ASP A CA 1
ATOM 654 C C . ASP A 1 84 ? -2.920 -9.005 8.624 1.00 84.69 84 ASP A C 1
ATOM 656 O O . ASP A 1 84 ? -2.103 -8.377 7.948 1.00 84.69 84 ASP A O 1
ATOM 660 N N . SER A 1 85 ? -2.551 -9.803 9.625 1.00 75.69 85 SER A N 1
ATOM 661 C CA . SER A 1 85 ? -1.152 -10.005 10.014 1.00 75.69 85 SER A CA 1
ATOM 662 C C . SER A 1 85 ? -0.334 -10.796 8.992 1.00 75.69 85 SER A C 1
ATOM 664 O O . SER A 1 85 ? 0.893 -10.719 9.025 1.00 75.69 85 SER A O 1
ATOM 666 N N . THR A 1 86 ? -0.985 -11.546 8.101 1.00 72.44 86 THR A N 1
ATOM 667 C CA . THR A 1 86 ? -0.328 -12.306 7.033 1.00 72.44 86 THR A CA 1
ATOM 668 C C . THR A 1 86 ? 0.010 -11.392 5.862 1.00 72.44 86 THR A C 1
ATOM 670 O O . THR A 1 86 ? 1.117 -11.450 5.335 1.00 72.44 86 THR A O 1
ATOM 673 N N . ARG A 1 87 ? -0.923 -10.516 5.468 1.00 71.88 87 ARG A N 1
ATOM 674 C CA . ARG A 1 87 ? -0.724 -9.551 4.371 1.00 71.88 87 ARG A CA 1
ATOM 675 C C . ARG A 1 87 ? -0.120 -8.217 4.806 1.00 71.88 87 ARG A C 1
ATOM 677 O O . ARG A 1 87 ? 0.184 -7.386 3.946 1.00 71.88 87 ARG A O 1
ATOM 684 N N . SER A 1 88 ? 0.048 -8.027 6.113 1.00 76.12 88 SER A N 1
ATOM 685 C CA . SER A 1 88 ? 0.504 -6.786 6.742 1.00 76.12 88 SER A CA 1
ATOM 686 C C . SER A 1 88 ? -0.296 -5.573 6.262 1.00 76.12 88 SER A C 1
ATOM 688 O O . SER A 1 88 ? 0.276 -4.543 5.909 1.00 76.12 88 SER A O 1
ATOM 690 N N . CYS A 1 89 ? -1.623 -5.707 6.185 1.00 83.50 89 CYS A N 1
ATOM 691 C CA . CYS A 1 89 ? -2.504 -4.643 5.712 1.00 83.50 89 CYS A CA 1
ATOM 692 C C . CYS A 1 89 ? -3.827 -4.583 6.481 1.00 83.50 89 CYS A C 1
ATOM 694 O O . CYS A 1 89 ? -4.358 -5.591 6.952 1.00 83.50 89 CYS A O 1
ATOM 696 N N . TRP A 1 90 ? -4.409 -3.392 6.539 1.00 89.00 90 TRP A N 1
ATOM 697 C CA . TRP A 1 90 ? -5.778 -3.174 6.978 1.00 89.00 90 TRP A CA 1
ATOM 698 C C . TRP A 1 90 ? -6.766 -3.724 5.953 1.00 89.00 90 TRP A C 1
ATOM 700 O O . TRP A 1 90 ? -6.527 -3.710 4.743 1.00 89.00 90 TRP A O 1
ATOM 710 N N . ASN A 1 91 ? -7.902 -4.205 6.436 1.00 88.50 91 ASN A N 1
ATOM 711 C CA . ASN A 1 91 ? -9.015 -4.625 5.601 1.00 88.50 91 ASN A CA 1
ATOM 712 C C . ASN A 1 91 ? -10.348 -4.201 6.244 1.00 88.50 91 ASN A C 1
ATOM 714 O O . ASN A 1 91 ? -10.414 -3.937 7.443 1.00 88.50 91 ASN A O 1
ATOM 718 N N . LEU A 1 92 ? -11.407 -4.136 5.434 1.00 90.81 92 LEU A N 1
ATOM 719 C CA . LEU A 1 92 ? -12.763 -3.754 5.862 1.00 90.81 92 LEU A CA 1
ATOM 720 C C . LEU A 1 92 ? -13.649 -4.965 6.209 1.00 90.81 92 LEU A C 1
ATOM 722 O O . LEU A 1 92 ? -14.873 -4.892 6.135 1.00 90.81 92 LEU A O 1
ATOM 726 N N . GLN A 1 93 ? -13.038 -6.109 6.504 1.00 87.19 93 GLN A N 1
ATOM 727 C CA . GLN A 1 93 ? -13.722 -7.348 6.861 1.00 87.19 93 GLN A CA 1
ATOM 728 C C . GLN A 1 93 ? -13.550 -7.632 8.355 1.00 87.19 93 GLN A C 1
ATOM 730 O O . GLN A 1 93 ? -12.692 -7.049 9.026 1.00 87.19 93 GLN A O 1
ATOM 735 N N . ASP A 1 94 ? -14.384 -8.529 8.880 1.00 87.88 94 ASP A N 1
ATOM 736 C CA . ASP A 1 94 ? -14.237 -8.995 10.256 1.00 87.88 94 ASP A CA 1
ATOM 737 C C . ASP A 1 94 ? -12.920 -9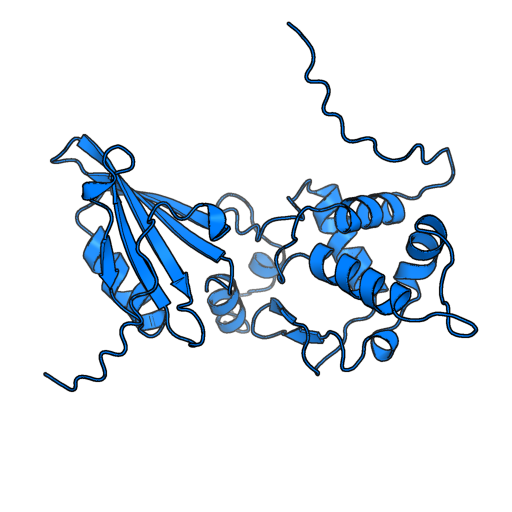.762 10.437 1.00 87.88 94 ASP A C 1
ATOM 739 O O . ASP A 1 94 ? -12.455 -10.462 9.535 1.00 87.88 94 ASP A O 1
ATOM 743 N N . GLY A 1 95 ? -12.310 -9.613 11.608 1.00 90.06 95 GLY A N 1
ATOM 744 C CA . GLY A 1 95 ? -10.993 -10.168 11.889 1.00 90.06 95 GLY A CA 1
ATOM 745 C C . GLY A 1 95 ? -10.336 -9.561 13.129 1.00 90.06 95 GLY A C 1
ATOM 746 O O . GLY A 1 95 ? -10.979 -8.828 13.889 1.00 90.06 95 GLY A O 1
ATOM 747 N N . PRO A 1 96 ? -9.043 -9.855 13.359 1.00 89.88 96 PRO A N 1
ATOM 748 C CA . PRO A 1 96 ? -8.294 -9.317 14.488 1.00 89.88 96 PRO A CA 1
ATOM 749 C C . PRO A 1 96 ? -8.237 -7.787 14.463 1.00 89.88 96 PRO A C 1
ATOM 751 O O . PRO A 1 96 ? -7.789 -7.175 13.496 1.00 89.88 96 PRO A O 1
ATOM 754 N N . THR A 1 97 ? -8.668 -7.152 15.548 1.00 91.94 97 THR A N 1
ATOM 755 C CA . THR A 1 97 ? -8.612 -5.694 15.703 1.00 91.94 97 THR A CA 1
ATOM 756 C C . THR A 1 97 ? -7.370 -5.282 16.482 1.00 91.94 97 THR A C 1
ATOM 758 O O . THR A 1 97 ? -6.970 -5.965 17.422 1.00 91.94 97 THR A O 1
ATOM 761 N N . VAL A 1 98 ? -6.816 -4.120 16.155 1.00 89.69 98 VAL A N 1
ATOM 762 C CA . VAL A 1 98 ? -5.684 -3.501 16.860 1.00 89.69 98 VAL A CA 1
ATOM 763 C C . VAL A 1 98 ? -6.182 -2.229 17.526 1.00 89.69 98 VAL A C 1
ATOM 765 O O . VAL A 1 98 ? -6.919 -1.503 16.877 1.00 89.69 98 VAL A O 1
ATOM 768 N N . ASP A 1 99 ? -5.805 -1.946 18.774 1.00 92.31 99 ASP A N 1
ATOM 769 C CA . ASP A 1 99 ? -6.183 -0.711 19.482 1.00 92.31 99 ASP A CA 1
ATOM 770 C C . ASP A 1 99 ? -5.611 0.551 18.812 1.00 92.31 99 ASP A C 1
ATOM 772 O O . ASP A 1 99 ? -4.489 0.551 18.299 1.00 92.31 99 ASP A O 1
ATOM 776 N N . ALA A 1 100 ? -6.339 1.668 18.888 1.00 94.00 100 ALA A N 1
ATOM 777 C CA . ALA A 1 100 ? -5.925 2.916 18.252 1.00 94.00 100 ALA A CA 1
ATOM 778 C C . ALA A 1 100 ? -4.641 3.512 18.854 1.00 94.00 100 ALA A C 1
ATOM 780 O O . ALA A 1 100 ? -3.898 4.191 18.151 1.00 94.00 100 ALA A O 1
ATOM 781 N N . SER A 1 101 ? -4.312 3.201 20.114 1.00 92.31 101 SER A N 1
ATOM 782 C CA . SER A 1 101 ? -3.018 3.563 20.712 1.00 92.31 101 SER A CA 1
ATOM 783 C C . SER A 1 101 ? -1.833 2.931 19.976 1.00 92.31 101 SER A C 1
ATOM 78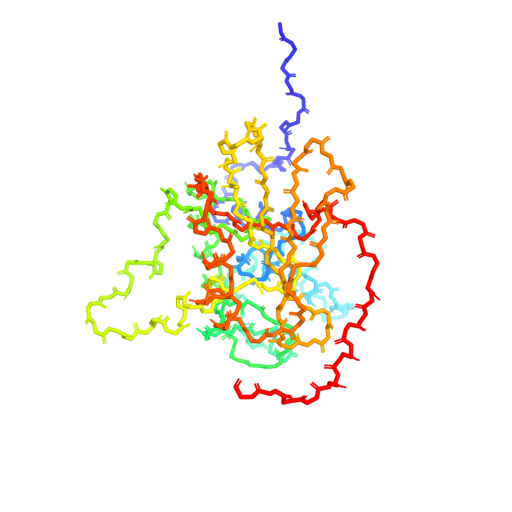5 O O . SER A 1 101 ? -0.797 3.572 19.809 1.00 92.31 101 SER A O 1
ATOM 787 N N . ARG A 1 102 ? -1.979 1.693 19.483 1.00 91.00 102 ARG A N 1
ATOM 788 C CA . ARG A 1 102 ? -0.946 1.053 18.662 1.00 91.00 102 ARG A CA 1
ATOM 789 C C . ARG A 1 102 ? -0.868 1.703 17.282 1.00 91.00 102 ARG A C 1
ATOM 791 O O . ARG A 1 102 ? 0.232 1.995 16.828 1.00 91.00 102 ARG A O 1
ATOM 798 N N . ILE A 1 103 ? -2.015 1.989 16.664 1.00 93.00 103 ILE A N 1
ATOM 799 C CA . ILE A 1 103 ? -2.075 2.688 15.369 1.00 93.00 103 ILE A CA 1
ATOM 800 C C . ILE A 1 103 ? -1.400 4.063 15.477 1.00 93.00 103 ILE A C 1
ATOM 802 O O . ILE A 1 103 ? -0.624 4.430 14.602 1.00 93.00 103 ILE A O 1
ATOM 806 N N . GLN A 1 104 ? -1.617 4.798 16.572 1.00 93.88 104 GLN A N 1
ATOM 807 C CA . GLN A 1 104 ? -0.962 6.085 16.819 1.00 93.88 104 GLN A CA 1
ATOM 808 C C . GLN A 1 104 ? 0.561 5.967 16.885 1.00 93.88 104 GLN A C 1
ATOM 810 O O . GLN A 1 104 ? 1.249 6.809 16.314 1.00 93.88 104 GLN A O 1
ATOM 815 N N . ALA A 1 105 ? 1.093 4.931 17.536 1.00 87.75 105 ALA A N 1
ATOM 816 C CA . ALA A 1 105 ? 2.535 4.699 17.566 1.00 87.75 105 ALA A CA 1
ATOM 817 C C . ALA A 1 105 ? 3.102 4.461 16.153 1.00 87.75 105 ALA A C 1
ATOM 819 O O . ALA A 1 105 ? 4.159 4.993 15.813 1.00 87.75 105 ALA A O 1
ATOM 820 N N . ASP A 1 106 ? 2.377 3.718 15.311 1.00 86.69 106 ASP A N 1
ATOM 821 C CA . ASP A 1 106 ? 2.766 3.485 13.918 1.00 86.69 106 ASP A CA 1
ATOM 822 C C . ASP A 1 106 ? 2.704 4.772 13.079 1.00 86.69 106 ASP A C 1
ATOM 824 O O . ASP A 1 106 ? 3.639 5.058 12.330 1.00 86.69 106 ASP A O 1
ATOM 828 N N . VAL A 1 107 ? 1.663 5.591 13.256 1.00 90.44 107 VAL A N 1
ATOM 829 C CA . VAL A 1 107 ? 1.543 6.906 12.607 1.00 90.44 107 VAL A CA 1
ATOM 830 C C . VAL A 1 107 ? 2.667 7.849 13.031 1.00 90.44 107 VAL A C 1
ATOM 832 O O . VAL A 1 107 ? 3.314 8.447 12.175 1.00 90.44 107 VAL A O 1
ATOM 835 N N . LEU A 1 108 ? 2.948 7.961 14.332 1.00 89.06 108 LEU A N 1
ATOM 836 C CA . LEU A 1 108 ? 4.031 8.806 14.840 1.00 89.06 108 LEU A CA 1
ATOM 837 C C . LEU A 1 108 ? 5.376 8.395 14.232 1.00 89.06 108 LEU A C 1
ATOM 839 O O . LEU A 1 108 ? 6.158 9.248 13.813 1.00 89.06 108 LEU A O 1
ATOM 843 N N . ARG A 1 109 ? 5.630 7.086 14.141 1.00 83.06 109 ARG A N 1
ATOM 844 C CA . ARG A 1 109 ? 6.842 6.549 13.521 1.00 83.06 109 ARG A CA 1
ATOM 845 C C . ARG A 1 109 ? 6.953 6.951 12.050 1.00 83.06 109 ARG A C 1
ATOM 847 O O . ARG A 1 109 ? 8.017 7.406 11.643 1.00 83.06 109 ARG A O 1
ATOM 854 N N . TRP A 1 110 ? 5.882 6.814 11.270 1.00 86.81 110 TRP A N 1
ATOM 855 C CA . TRP A 1 110 ? 5.859 7.249 9.866 1.00 86.81 110 TRP A CA 1
ATOM 856 C C . TRP A 1 110 ? 6.113 8.754 9.737 1.00 86.81 110 TRP A C 1
ATOM 858 O O . TRP A 1 110 ? 6.926 9.175 8.916 1.00 86.81 110 TRP A O 1
ATOM 868 N N . TYR A 1 111 ? 5.470 9.548 10.594 1.00 86.94 111 TYR A N 1
ATOM 869 C CA . TYR A 1 111 ? 5.583 11.002 10.592 1.00 86.94 111 TYR A CA 1
ATOM 870 C C . TYR A 1 111 ? 7.010 11.480 10.898 1.00 86.94 111 TYR A C 1
ATOM 872 O O . TYR A 1 111 ? 7.571 12.263 10.135 1.00 86.94 111 TYR A O 1
ATOM 880 N N . VAL A 1 112 ? 7.642 10.964 11.959 1.00 84.00 112 VAL A N 1
ATOM 881 C CA . VAL A 1 112 ? 9.017 11.343 12.352 1.00 84.00 112 VAL A CA 1
ATOM 882 C C . VAL A 1 112 ? 10.043 10.994 11.269 1.00 84.00 112 VAL A C 1
ATOM 884 O O . VAL A 1 112 ? 11.043 11.693 11.126 1.00 84.00 112 VAL A O 1
ATOM 887 N N . ASN A 1 113 ? 9.791 9.944 10.484 1.00 76.56 113 ASN A N 1
ATOM 888 C CA . ASN A 1 113 ? 10.655 9.547 9.372 1.00 76.56 113 ASN A CA 1
ATOM 889 C C . ASN A 1 113 ? 10.252 10.169 8.020 1.00 76.56 113 ASN A C 1
ATOM 891 O O . ASN A 1 113 ? 10.839 9.819 6.998 1.00 76.56 113 ASN A O 1
ATOM 895 N N . ALA A 1 114 ? 9.269 11.077 7.998 1.00 77.88 114 ALA A N 1
ATOM 896 C CA . ALA A 1 114 ? 8.757 11.724 6.789 1.00 77.88 114 ALA A CA 1
ATOM 897 C C . ALA A 1 114 ? 8.310 10.736 5.688 1.00 77.88 114 ALA A C 1
ATOM 899 O O . ALA A 1 114 ? 8.505 10.981 4.495 1.00 77.88 114 ALA A O 1
ATOM 900 N N . TRP A 1 115 ? 7.717 9.602 6.075 1.00 78.88 115 TRP A N 1
ATOM 901 C CA . TRP A 1 115 ? 7.175 8.635 5.117 1.00 78.88 115 TRP A CA 1
ATOM 902 C C . TRP A 1 115 ? 5.850 9.125 4.521 1.00 78.88 115 TRP A C 1
ATOM 904 O O . TRP A 1 115 ? 5.008 9.690 5.215 1.00 78.88 115 TRP A O 1
ATOM 914 N N . ASP A 1 116 ? 5.638 8.869 3.226 1.00 79.38 116 ASP A N 1
ATOM 915 C CA . ASP A 1 116 ? 4.402 9.248 2.531 1.00 79.38 116 ASP A CA 1
ATOM 916 C C . ASP A 1 116 ? 3.227 8.359 2.970 1.00 79.38 116 ASP A C 1
ATOM 918 O O . ASP A 1 116 ? 3.098 7.215 2.528 1.00 79.38 116 ASP A O 1
ATOM 922 N N . PHE A 1 117 ? 2.331 8.913 3.790 1.00 83.50 117 PHE A N 1
ATOM 923 C CA . PHE A 1 117 ? 1.111 8.254 4.269 1.00 83.50 117 PHE A CA 1
ATOM 924 C C . PHE A 1 117 ? 0.159 7.781 3.163 1.00 83.50 117 PHE A C 1
ATOM 926 O O . PHE A 1 117 ? -0.676 6.905 3.405 1.00 83.50 117 PHE A O 1
ATOM 933 N N . SER A 1 118 ? 0.267 8.334 1.959 1.00 78.69 118 SER A N 1
ATOM 934 C CA . SER A 1 118 ? -0.597 8.009 0.819 1.00 78.69 118 SER A CA 1
ATOM 935 C C . SER A 1 118 ? -0.171 6.718 0.124 1.00 78.69 118 SER A C 1
ATOM 937 O O . SER A 1 118 ? -0.971 6.065 -0.547 1.00 78.69 118 SER A O 1
ATOM 939 N N . ARG A 1 119 ? 1.109 6.350 0.235 1.00 67.62 119 ARG A N 1
ATOM 940 C CA . ARG A 1 119 ? 1.713 5.282 -0.565 1.00 67.62 119 ARG A CA 1
ATOM 941 C C . ARG A 1 119 ? 1.992 4.049 0.276 1.00 67.62 119 ARG A C 1
ATOM 943 O O . ARG A 1 119 ? 2.257 4.127 1.469 1.00 67.62 119 ARG A O 1
ATOM 950 N N . HIS A 1 120 ? 2.001 2.898 -0.392 1.00 63.69 120 HIS A N 1
ATOM 951 C CA . HIS A 1 120 ? 2.777 1.773 0.101 1.00 63.69 120 HIS A CA 1
ATOM 952 C C . HIS A 1 120 ? 4.243 2.102 -0.145 1.00 63.69 120 HIS A C 1
ATOM 954 O O . HIS A 1 120 ? 4.752 2.001 -1.264 1.00 63.69 120 HIS A O 1
ATOM 960 N N . THR A 1 121 ? 4.899 2.601 0.887 1.00 50.38 121 THR A N 1
ATOM 961 C CA . THR A 1 121 ? 6.332 2.797 0.869 1.00 50.38 121 THR A CA 1
ATOM 962 C C . THR A 1 121 ? 6.935 1.407 1.100 1.00 50.38 121 THR A C 1
ATOM 964 O O . THR A 1 121 ? 6.998 0.916 2.212 1.00 50.38 121 THR A O 1
ATOM 967 N N . ARG A 1 122 ? 7.295 0.707 0.020 1.00 51.53 122 ARG A N 1
ATOM 968 C CA . ARG A 1 122 ? 8.496 -0.135 0.030 1.00 51.53 122 ARG A CA 1
ATOM 969 C C . ARG A 1 122 ? 9.507 0.555 -0.863 1.00 51.53 122 ARG A C 1
ATOM 971 O O . ARG A 1 122 ? 9.597 0.285 -2.061 1.00 51.53 122 ARG A O 1
ATOM 978 N N . ASP A 1 123 ? 10.158 1.554 -0.285 1.00 47.50 123 ASP A N 1
ATOM 979 C CA . ASP A 1 123 ? 11.311 2.208 -0.874 1.00 47.50 123 ASP A CA 1
ATOM 980 C C . ASP A 1 123 ? 12.504 1.242 -0.774 1.00 47.50 123 ASP A C 1
ATOM 982 O O . ASP A 1 123 ? 12.864 0.847 0.332 1.00 47.50 123 ASP A O 1
ATOM 986 N N . PRO A 1 124 ? 13.108 0.811 -1.895 1.00 45.88 124 PRO A N 1
ATOM 987 C CA . PRO A 1 124 ? 14.260 -0.089 -1.862 1.00 45.88 124 PRO A CA 1
ATOM 988 C C . PRO A 1 124 ? 15.501 0.524 -1.188 1.00 45.88 124 PRO A C 1
ATOM 990 O O . PRO A 1 124 ? 16.424 -0.216 -0.857 1.00 45.88 124 PRO A O 1
ATOM 993 N N . GLU A 1 125 ? 15.547 1.845 -0.996 1.00 44.00 125 GLU A N 1
ATOM 994 C CA . GLU A 1 125 ? 16.631 2.545 -0.296 1.00 44.00 125 GLU A CA 1
ATOM 995 C C . GLU A 1 125 ? 16.370 2.681 1.215 1.00 44.00 125 GLU A C 1
ATOM 997 O O . GLU A 1 125 ? 17.242 3.149 1.949 1.00 44.00 125 GLU A O 1
ATOM 1002 N N . PHE A 1 126 ? 15.199 2.252 1.700 1.00 43.09 126 PHE A N 1
ATOM 1003 C CA . PHE A 1 126 ? 14.789 2.403 3.091 1.00 43.09 126 PHE A CA 1
ATOM 1004 C C . PHE A 1 126 ? 14.495 1.038 3.734 1.00 43.09 126 PHE A C 1
ATOM 1006 O O . PHE A 1 126 ? 13.648 0.287 3.261 1.00 43.09 126 PHE A O 1
ATOM 1013 N N . GLN A 1 127 ? 15.185 0.708 4.832 1.00 46.50 127 GLN A N 1
ATOM 1014 C CA . GLN A 1 127 ? 14.890 -0.493 5.624 1.00 46.50 127 GLN A CA 1
ATOM 1015 C C . GLN A 1 127 ? 13.671 -0.243 6.505 1.00 46.50 127 GLN A C 1
ATOM 1017 O O . GLN A 1 127 ? 13.707 0.604 7.402 1.00 46.50 127 GLN A O 1
ATOM 1022 N N . TYR A 1 128 ? 12.604 -1.001 6.276 1.00 51.19 128 TYR A N 1
ATOM 1023 C CA . TYR A 1 128 ? 11.420 -0.925 7.113 1.00 51.19 128 TYR A CA 1
ATOM 1024 C C . TYR A 1 128 ? 11.663 -1.655 8.437 1.00 51.19 128 TYR A C 1
ATOM 1026 O O . TYR A 1 128 ? 12.443 -2.605 8.486 1.00 51.19 128 TYR A O 1
ATOM 1034 N N . PRO A 1 129 ? 11.008 -1.248 9.535 1.00 44.59 129 PRO A N 1
ATOM 1035 C CA . PRO A 1 129 ? 11.141 -1.921 10.825 1.00 44.59 129 PRO A CA 1
ATOM 1036 C C . PRO A 1 129 ? 10.831 -3.422 10.762 1.00 44.59 129 PRO A C 1
ATOM 1038 O O . PRO A 1 129 ? 11.523 -4.214 11.395 1.00 44.59 129 PRO A O 1
ATOM 1041 N N . GLU A 1 130 ? 9.851 -3.828 9.953 1.00 44.94 130 GLU A N 1
ATOM 1042 C CA . GLU A 1 130 ? 9.578 -5.239 9.685 1.00 44.94 130 GLU A CA 1
ATOM 1043 C C . GLU A 1 130 ? 10.771 -5.953 9.034 1.00 44.94 130 GLU A C 1
ATOM 1045 O O . GLU A 1 130 ? 11.025 -7.101 9.371 1.00 44.94 130 GLU A O 1
ATOM 1050 N N . ASP A 1 131 ? 11.567 -5.284 8.192 1.00 49.56 131 ASP A N 1
ATOM 1051 C CA . ASP A 1 131 ? 12.753 -5.879 7.561 1.00 49.56 131 ASP A CA 1
ATOM 1052 C C . ASP A 1 131 ? 13.858 -6.209 8.586 1.00 49.56 131 ASP A C 1
ATOM 1054 O O . ASP A 1 131 ? 14.727 -7.033 8.304 1.00 49.56 131 ASP A O 1
ATOM 1058 N N . GLN A 1 132 ? 13.822 -5.598 9.780 1.00 44.75 132 GLN A N 1
ATOM 1059 C CA . GLN A 1 132 ? 14.741 -5.878 10.892 1.00 44.75 132 GLN A CA 1
ATOM 1060 C C . GLN A 1 132 ? 14.210 -6.930 11.880 1.00 44.75 132 GLN A C 1
ATOM 1062 O O . GLN A 1 132 ? 15.004 -7.546 12.590 1.00 44.75 132 GLN A O 1
ATOM 1067 N N . GLU A 1 133 ? 12.894 -7.166 11.929 1.00 44.34 133 GLU A N 1
ATOM 1068 C CA . GLU A 1 133 ? 12.292 -8.216 12.770 1.00 44.34 133 GLU A CA 1
ATOM 1069 C C . GLU A 1 133 ? 12.493 -9.630 12.186 1.00 44.34 133 GLU A C 1
ATOM 1071 O O . GLU A 1 133 ? 12.338 -10.623 12.900 1.00 44.34 133 GLU A O 1
ATOM 1076 N N . PHE A 1 134 ? 12.908 -9.748 10.919 1.00 47.31 134 PHE A N 1
ATOM 1077 C CA . PHE A 1 134 ? 13.212 -11.029 10.277 1.00 47.31 134 PHE A CA 1
ATOM 1078 C C . PHE A 1 134 ? 14.656 -11.469 10.556 1.00 47.31 134 PHE A C 1
ATOM 1080 O O . PHE A 1 134 ? 15.573 -11.303 9.751 1.00 47.31 134 PHE A O 1
ATOM 1087 N N . GLY A 1 135 ? 14.855 -12.051 11.739 1.00 44.88 135 GLY A N 1
ATOM 1088 C CA . GLY A 1 135 ? 16.078 -12.772 12.085 1.00 44.88 135 GLY A CA 1
ATOM 1089 C C . GLY A 1 135 ? 16.264 -14.075 11.278 1.00 44.88 135 GLY A C 1
ATOM 1090 O O . GLY A 1 135 ? 15.355 -14.525 10.580 1.00 44.88 135 GLY A O 1
ATOM 1091 N N . PRO A 1 136 ? 17.428 -14.744 11.402 1.00 47.00 136 PRO A N 1
ATOM 1092 C CA . PRO A 1 136 ? 17.797 -15.958 10.652 1.00 47.00 136 PRO A CA 1
ATOM 1093 C C . PRO A 1 136 ? 16.918 -17.204 10.916 1.00 47.00 136 PRO A C 1
ATOM 1095 O O . PRO A 1 136 ? 17.250 -18.290 10.449 1.00 47.00 136 PRO A O 1
ATOM 1098 N N . SER A 1 137 ? 15.809 -17.076 11.653 1.00 56.28 137 SER A N 1
ATOM 1099 C CA . SER A 1 137 ? 14.855 -18.152 11.953 1.00 56.28 137 SER A CA 1
ATOM 1100 C C . SER A 1 137 ? 13.879 -18.455 10.810 1.00 56.28 137 SER A C 1
ATOM 1102 O O . SER A 1 137 ? 13.227 -19.495 10.842 1.00 56.28 137 SER A O 1
ATOM 1104 N N . GLY A 1 138 ? 13.755 -17.573 9.810 1.00 52.97 138 GLY A N 1
ATOM 1105 C CA . GLY A 1 138 ? 12.823 -17.744 8.687 1.00 52.97 138 GLY A CA 1
ATOM 1106 C C . GLY A 1 138 ? 11.341 -17.538 9.039 1.00 52.97 138 GLY A C 1
ATOM 1107 O O . GLY A 1 138 ? 10.496 -17.566 8.144 1.00 52.97 138 GLY A O 1
ATOM 1108 N N . GLU A 1 139 ? 11.008 -17.288 10.310 1.00 52.72 139 GLU A N 1
ATOM 1109 C CA . GLU A 1 139 ? 9.664 -16.867 10.712 1.00 52.72 139 GLU A CA 1
ATOM 1110 C C . GLU A 1 139 ? 9.348 -15.497 10.103 1.00 52.72 139 GLU A C 1
ATOM 1112 O O . GLU A 1 139 ? 10.089 -14.537 10.298 1.00 52.72 139 GLU A O 1
ATOM 1117 N N . GLY A 1 140 ? 8.239 -15.398 9.361 1.00 52.06 140 GLY A N 1
ATOM 1118 C CA . GLY A 1 140 ? 7.789 -14.144 8.758 1.00 52.06 140 GLY A CA 1
ATOM 1119 C C . GLY A 1 140 ? 8.270 -13.876 7.325 1.00 52.06 140 GLY A C 1
ATOM 1120 O O . GLY A 1 140 ? 7.912 -12.850 6.745 1.00 52.06 140 GLY A O 1
ATOM 1121 N N . VAL A 1 141 ? 9.005 -14.804 6.701 1.00 59.16 141 VAL A N 1
ATOM 1122 C CA . VAL A 1 141 ? 9.331 -14.741 5.258 1.00 59.16 141 VAL A CA 1
ATOM 1123 C C . VAL A 1 141 ? 8.064 -14.732 4.391 1.00 59.16 141 VAL A C 1
ATOM 1125 O O . VAL A 1 141 ? 8.012 -14.065 3.358 1.00 59.16 141 VAL A O 1
ATOM 1128 N N . ASP A 1 142 ? 7.014 -15.420 4.832 1.00 58.59 142 ASP A N 1
ATOM 1129 C CA . ASP A 1 142 ? 5.673 -15.374 4.247 1.00 58.59 142 ASP A CA 1
ATOM 1130 C C . ASP A 1 142 ? 5.062 -13.963 4.309 1.00 58.59 142 ASP A C 1
ATOM 1132 O O . ASP A 1 142 ? 4.513 -13.477 3.317 1.00 58.59 142 ASP A O 1
ATOM 1136 N N . LYS A 1 143 ? 5.236 -13.255 5.431 1.00 59.88 143 LYS A N 1
ATOM 1137 C CA . LYS A 1 143 ? 4.799 -11.857 5.588 1.00 59.88 143 LYS A CA 1
ATOM 1138 C C . LYS A 1 143 ? 5.570 -10.920 4.662 1.00 59.88 143 LYS A C 1
ATOM 1140 O O . LYS A 1 143 ? 4.971 -10.031 4.059 1.00 59.88 143 LYS A O 1
ATOM 1145 N N . LEU A 1 144 ? 6.876 -11.141 4.490 1.00 58.94 144 LEU A N 1
ATOM 1146 C CA . LEU A 1 144 ? 7.695 -10.393 3.531 1.00 58.94 144 LEU A CA 1
ATOM 1147 C C . LEU A 1 144 ? 7.221 -10.639 2.091 1.00 58.94 144 LEU A C 1
ATOM 1149 O O . LEU A 1 144 ? 7.076 -9.695 1.316 1.00 58.94 144 LEU A O 1
ATOM 1153 N N . PHE A 1 145 ? 6.911 -11.888 1.743 1.00 64.88 145 PHE A N 1
ATOM 1154 C CA . PHE A 1 145 ? 6.366 -12.232 0.433 1.00 64.88 145 PHE A CA 1
ATOM 1155 C C . PHE A 1 145 ? 5.045 -11.502 0.166 1.00 64.88 145 PHE A C 1
ATOM 1157 O O . PHE A 1 145 ? 4.892 -10.863 -0.875 1.00 64.88 145 PHE A O 1
ATOM 1164 N N . HIS A 1 146 ? 4.118 -11.506 1.125 1.00 68.00 146 HIS A N 1
ATOM 1165 C CA . HIS A 1 146 ? 2.853 -10.791 0.981 1.00 68.00 146 HIS A CA 1
ATOM 1166 C C . HIS A 1 146 ? 2.996 -9.267 0.988 1.00 68.00 146 HIS A C 1
ATOM 1168 O O . HIS A 1 146 ? 2.209 -8.594 0.322 1.00 68.00 146 HIS A O 1
ATOM 1174 N N . ALA A 1 147 ? 3.994 -8.711 1.675 1.00 63.16 147 ALA A N 1
ATOM 1175 C CA . ALA A 1 147 ? 4.317 -7.287 1.597 1.00 63.16 147 ALA A CA 1
ATOM 1176 C C . ALA A 1 147 ? 4.839 -6.887 0.203 1.00 63.16 147 ALA A C 1
ATOM 1178 O O . ALA A 1 147 ? 4.629 -5.761 -0.239 1.00 63.16 147 ALA A O 1
ATOM 1179 N N . LEU A 1 148 ? 5.476 -7.813 -0.522 1.00 68.06 148 LEU A N 1
ATOM 1180 C CA . LEU A 1 148 ? 5.975 -7.592 -1.885 1.00 68.06 148 LEU A CA 1
ATOM 1181 C C . LEU A 1 148 ? 4.908 -7.808 -2.973 1.00 68.06 148 LEU A C 1
ATOM 1183 O O . LEU A 1 148 ? 5.086 -7.346 -4.101 1.00 68.06 148 LEU A O 1
ATOM 1187 N N . MET A 1 149 ? 3.802 -8.485 -2.653 1.00 80.75 149 MET A N 1
ATOM 1188 C CA . MET A 1 149 ? 2.681 -8.701 -3.573 1.00 80.75 149 MET A CA 1
ATOM 1189 C C . MET A 1 149 ? 1.847 -7.423 -3.732 1.00 80.75 149 MET A C 1
ATOM 1191 O O . MET A 1 149 ? 1.342 -6.922 -2.729 1.00 80.75 149 MET A O 1
ATOM 1195 N N . PRO A 1 150 ? 1.601 -6.907 -4.949 1.00 82.12 150 PRO A N 1
ATOM 1196 C CA . PRO A 1 150 ? 0.744 -5.741 -5.105 1.00 82.12 150 PRO A CA 1
ATOM 1197 C C . PRO A 1 150 ? -0.695 -6.058 -4.661 1.00 82.12 150 PRO A C 1
ATOM 1199 O O . PRO A 1 150 ? -1.278 -7.082 -5.041 1.00 82.12 150 PRO A O 1
ATOM 1202 N N . LEU A 1 151 ? -1.268 -5.184 -3.835 1.00 81.44 151 LEU A N 1
ATOM 1203 C CA . LEU A 1 151 ? -2.679 -5.199 -3.450 1.00 81.44 151 LEU A CA 1
ATOM 1204 C C . LEU A 1 151 ? -3.562 -4.647 -4.577 1.00 81.44 151 LEU A C 1
ATOM 1206 O O . LEU A 1 151 ? -3.092 -4.112 -5.583 1.00 81.44 151 LEU A O 1
ATOM 1210 N N . CYS A 1 152 ? -4.881 -4.750 -4.398 1.00 79.38 152 CYS A N 1
ATOM 1211 C CA . CYS A 1 152 ? -5.825 -4.035 -5.252 1.00 79.38 152 CYS A CA 1
ATOM 1212 C C . CYS A 1 152 ? -5.523 -2.529 -5.200 1.00 79.38 152 CYS A C 1
ATOM 1214 O O . CYS A 1 152 ? -5.491 -1.944 -4.121 1.00 79.38 152 CYS A O 1
ATOM 1216 N N . GLY A 1 153 ? -5.316 -1.905 -6.361 1.00 78.75 153 GLY A N 1
ATOM 1217 C CA . GLY A 1 153 ? -4.946 -0.489 -6.436 1.00 78.75 153 GLY A CA 1
ATOM 1218 C C . GLY A 1 153 ? -3.439 -0.215 -6.447 1.00 78.75 153 GLY A C 1
ATOM 1219 O O . GLY A 1 153 ? -3.044 0.947 -6.546 1.00 78.75 153 GLY A O 1
ATOM 1220 N N . GLU A 1 154 ? -2.602 -1.253 -6.419 1.00 83.06 154 GLU A N 1
ATOM 1221 C CA . GLU A 1 154 ? -1.148 -1.157 -6.563 1.00 83.06 154 GLU A CA 1
ATOM 1222 C C . GLU A 1 154 ? -0.654 -1.809 -7.857 1.00 83.06 154 GLU A C 1
ATOM 1224 O O . GLU A 1 154 ? -1.282 -2.713 -8.412 1.00 83.06 154 GLU A O 1
ATOM 1229 N N . LEU A 1 155 ? 0.524 -1.375 -8.298 1.00 86.75 155 LEU A N 1
ATOM 1230 C CA . LEU A 1 155 ? 1.353 -2.099 -9.248 1.00 86.75 155 LEU A CA 1
ATOM 1231 C C . LEU A 1 155 ? 2.802 -2.105 -8.777 1.00 86.75 155 LEU A C 1
ATOM 1233 O O . LEU A 1 155 ? 3.267 -1.175 -8.122 1.00 86.75 155 LEU A O 1
ATOM 1237 N N . THR A 1 156 ? 3.532 -3.125 -9.180 1.00 87.56 156 THR A N 1
ATOM 1238 C CA . THR A 1 156 ? 4.978 -3.210 -9.064 1.00 87.56 156 THR A CA 1
ATOM 1239 C C . THR A 1 156 ? 5.583 -2.893 -10.424 1.00 87.56 156 THR A C 1
ATOM 1241 O O . THR A 1 156 ? 5.298 -3.593 -11.390 1.00 87.56 156 THR A O 1
ATOM 1244 N N . ARG A 1 157 ? 6.422 -1.860 -10.521 1.00 88.94 157 ARG A N 1
ATOM 1245 C CA . ARG A 1 157 ? 7.079 -1.442 -11.764 1.00 88.94 157 ARG A CA 1
ATOM 1246 C C . ARG A 1 157 ? 8.562 -1.754 -11.729 1.00 88.94 157 ARG A C 1
ATOM 1248 O O . ARG A 1 157 ? 9.274 -1.347 -10.811 1.00 88.94 157 ARG A O 1
ATOM 1255 N N . ARG A 1 158 ? 9.040 -2.380 -12.798 1.00 90.69 158 ARG A N 1
ATOM 1256 C CA . ARG A 1 158 ? 10.462 -2.508 -13.116 1.00 90.69 158 ARG A CA 1
ATOM 1257 C C . ARG A 1 158 ? 10.805 -1.606 -14.275 1.00 90.69 158 ARG A C 1
ATOM 1259 O O . ARG A 1 158 ? 10.198 -1.754 -15.329 1.00 90.69 158 ARG A O 1
ATOM 1266 N N . ILE A 1 159 ? 11.764 -0.706 -14.103 1.00 91.50 159 ILE A N 1
ATOM 1267 C CA . ILE A 1 159 ? 12.305 0.079 -15.217 1.00 91.50 159 ILE A CA 1
ATOM 1268 C C . ILE A 1 159 ? 13.500 -0.674 -15.773 1.00 91.50 159 ILE A C 1
ATOM 1270 O O . ILE A 1 159 ? 14.374 -1.090 -15.015 1.00 91.50 159 ILE A O 1
ATOM 1274 N N . PHE A 1 160 ? 13.551 -0.834 -17.088 1.00 93.44 160 PHE A N 1
ATOM 1275 C CA . PHE A 1 160 ? 14.676 -1.464 -17.760 1.00 93.44 160 PHE A CA 1
ATOM 1276 C C . PHE A 1 160 ? 15.183 -0.605 -18.912 1.00 93.44 160 PHE A C 1
ATOM 1278 O O . PHE A 1 160 ? 14.448 0.197 -19.487 1.00 93.44 160 PHE A O 1
ATOM 1285 N N . PHE A 1 161 ? 16.450 -0.790 -19.255 1.00 95.25 161 PHE A N 1
ATOM 1286 C CA . PHE A 1 161 ? 17.065 -0.229 -20.445 1.00 95.25 161 PHE A CA 1
ATOM 1287 C C . PHE A 1 161 ? 17.328 -1.339 -21.458 1.00 95.25 161 PHE A C 1
ATOM 1289 O O . PHE A 1 161 ? 17.994 -2.336 -21.156 1.00 95.25 161 PHE A O 1
ATOM 1296 N N . ASP A 1 162 ? 16.792 -1.155 -22.658 1.00 94.81 162 ASP A N 1
ATOM 1297 C CA . ASP A 1 162 ? 17.067 -2.000 -23.808 1.00 94.81 162 ASP A CA 1
ATOM 1298 C C . ASP A 1 162 ? 18.263 -1.441 -24.577 1.00 94.81 162 ASP A C 1
ATOM 1300 O O . ASP A 1 162 ? 18.202 -0.340 -25.124 1.00 94.81 162 ASP A O 1
ATOM 1304 N N . ARG A 1 163 ? 19.359 -2.204 -24.609 1.00 91.75 163 ARG A N 1
ATOM 1305 C CA . ARG A 1 163 ? 20.605 -1.789 -25.263 1.00 91.75 163 ARG A CA 1
ATOM 1306 C C . ARG A 1 163 ? 20.491 -1.781 -26.784 1.00 91.75 163 ARG A C 1
ATOM 1308 O O . ARG A 1 163 ? 21.139 -0.951 -27.411 1.00 91.75 163 ARG A O 1
ATOM 1315 N N . GLU A 1 164 ? 19.684 -2.668 -27.364 1.00 91.75 164 GLU A N 1
ATOM 1316 C CA . GLU A 1 164 ? 19.556 -2.782 -28.822 1.00 91.75 164 GLU A CA 1
ATOM 1317 C C . GLU A 1 164 ? 18.835 -1.569 -29.400 1.00 91.75 164 GLU A C 1
ATOM 1319 O O . GLU A 1 164 ? 19.287 -0.966 -30.371 1.00 91.75 164 GLU A O 1
ATOM 1324 N N . SER A 1 165 ? 17.733 -1.173 -28.763 1.00 91.81 165 SER A N 1
ATOM 1325 C CA . SER A 1 165 ? 16.958 -0.009 -29.187 1.00 91.81 165 SER A CA 1
ATOM 1326 C C . SER A 1 165 ? 17.378 1.297 -28.506 1.00 91.81 165 SER A C 1
ATOM 1328 O O . SER A 1 165 ? 16.931 2.360 -28.927 1.00 91.81 165 SER A O 1
ATOM 1330 N N . SER A 1 166 ? 18.251 1.242 -27.491 1.00 93.69 166 SER A N 1
ATOM 1331 C CA . SER A 1 166 ? 18.656 2.378 -26.646 1.00 93.69 166 SER A CA 1
ATOM 1332 C C . SER A 1 166 ? 17.477 3.098 -25.979 1.00 93.69 166 SER A C 1
ATOM 1334 O O . SER A 1 166 ? 17.445 4.326 -25.888 1.00 93.69 166 SER A O 1
ATOM 1336 N N . ARG A 1 167 ? 16.484 2.333 -25.508 1.00 94.44 167 ARG A N 1
ATOM 1337 C CA . ARG A 1 167 ? 15.221 2.859 -24.964 1.00 94.44 167 ARG A CA 1
ATOM 1338 C C . ARG A 1 167 ? 14.973 2.404 -23.537 1.00 94.44 167 ARG A C 1
ATOM 1340 O O . ARG A 1 167 ? 15.359 1.309 -23.129 1.00 94.44 167 ARG A O 1
ATOM 1347 N N . PHE A 1 168 ? 14.253 3.239 -22.794 1.00 94.75 168 PHE A N 1
ATOM 1348 C CA . PHE A 1 168 ? 13.764 2.903 -21.462 1.00 94.75 168 PHE A CA 1
ATOM 1349 C C . PHE A 1 168 ? 12.367 2.300 -21.546 1.00 94.75 168 PHE A C 1
ATOM 1351 O O . PHE A 1 168 ? 11.427 2.917 -22.063 1.00 94.75 168 PHE A O 1
ATOM 1358 N N . GLY A 1 169 ? 12.237 1.098 -21.006 1.00 94.25 169 GLY A N 1
ATOM 1359 C CA . GLY A 1 169 ? 10.974 0.405 -20.861 1.00 94.25 169 GLY A CA 1
ATOM 1360 C C . GLY A 1 169 ? 10.584 0.191 -19.414 1.00 94.25 169 GLY A C 1
ATOM 1361 O O . GLY A 1 169 ? 11.327 0.490 -18.476 1.00 94.25 169 GLY A O 1
ATOM 1362 N N . TYR A 1 170 ? 9.372 -0.313 -19.251 1.00 93.81 170 TYR A N 1
ATOM 1363 C CA . TYR A 1 170 ? 8.823 -0.701 -17.971 1.00 93.81 170 TYR A CA 1
ATOM 1364 C C . TYR A 1 170 ? 8.130 -2.052 -18.079 1.00 93.81 170 TYR A C 1
ATOM 1366 O O . TYR A 1 170 ? 7.575 -2.392 -19.124 1.00 93.81 170 TYR A O 1
ATOM 1374 N N . CYS A 1 171 ? 8.146 -2.803 -16.985 1.00 94.12 171 CYS A N 1
ATOM 1375 C CA . CYS A 1 171 ? 7.296 -3.962 -16.783 1.00 94.12 171 CYS A CA 1
ATOM 1376 C C . CYS A 1 171 ? 6.497 -3.764 -15.497 1.00 94.12 171 CYS A C 1
ATOM 1378 O O . CYS A 1 171 ? 7.088 -3.633 -14.423 1.00 94.12 171 CYS A O 1
ATOM 1380 N N . ASP A 1 172 ? 5.175 -3.714 -15.628 1.00 93.12 172 ASP A N 1
ATOM 1381 C CA . ASP A 1 172 ? 4.245 -3.538 -14.517 1.00 93.12 172 ASP A CA 1
ATOM 1382 C C . ASP A 1 172 ? 3.602 -4.872 -14.169 1.00 93.12 172 ASP A C 1
ATOM 1384 O O . ASP A 1 172 ? 3.096 -5.554 -15.054 1.00 93.12 172 ASP A O 1
ATOM 1388 N N . VAL A 1 173 ? 3.566 -5.209 -12.886 1.00 92.06 173 VAL A N 1
ATOM 1389 C CA . VAL A 1 173 ? 2.843 -6.358 -12.342 1.00 92.06 173 VAL A CA 1
ATOM 1390 C C . VAL A 1 173 ? 1.764 -5.856 -11.398 1.00 92.06 173 VAL A C 1
ATOM 1392 O O . VAL A 1 173 ? 2.052 -5.087 -10.487 1.00 92.06 173 VAL A O 1
ATOM 1395 N N . TYR A 1 174 ? 0.520 -6.279 -11.592 1.00 91.38 174 TYR A N 1
ATOM 1396 C CA . TYR A 1 174 ? -0.595 -5.880 -10.731 1.00 91.38 174 TYR A CA 1
ATOM 1397 C C . TYR A 1 174 ? -1.635 -6.990 -10.604 1.00 91.38 174 TYR A 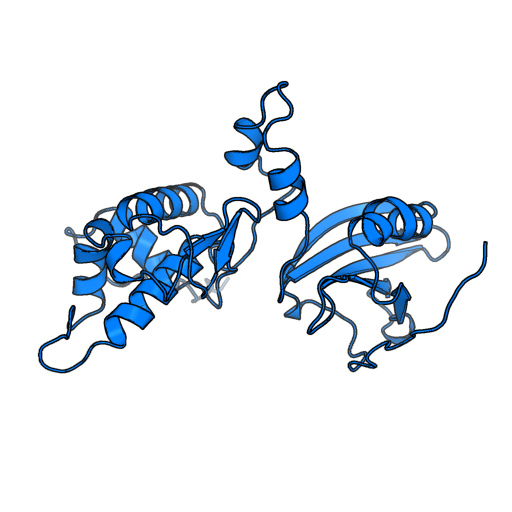C 1
ATOM 1399 O O . TYR A 1 174 ? -1.699 -7.915 -11.419 1.00 91.38 174 TYR A O 1
ATOM 1407 N N . LYS A 1 175 ? -2.448 -6.905 -9.549 1.00 90.44 175 LYS A N 1
ATOM 1408 C CA . LYS A 1 175 ? -3.512 -7.872 -9.276 1.00 90.44 175 LYS A CA 1
ATOM 1409 C C . LYS A 1 175 ? -4.647 -7.719 -10.294 1.00 90.44 175 LYS A C 1
ATOM 1411 O O . LYS A 1 175 ? -5.112 -6.609 -10.544 1.00 90.44 175 LYS A O 1
ATOM 1416 N N . ALA A 1 176 ? -5.086 -8.825 -10.888 1.00 89.38 176 ALA A N 1
ATOM 1417 C CA . ALA A 1 176 ? -6.196 -8.836 -11.831 1.00 89.38 176 ALA A CA 1
ATOM 1418 C C . ALA A 1 176 ? -7.536 -8.694 -11.100 1.00 89.38 176 ALA A C 1
ATOM 1420 O O . ALA A 1 176 ? -7.798 -9.385 -10.112 1.00 89.38 176 ALA A O 1
ATOM 1421 N N . ASP A 1 177 ? -8.394 -7.818 -11.621 1.00 83.50 177 ASP A N 1
ATOM 1422 C CA . ASP A 1 177 ? -9.673 -7.472 -11.004 1.00 83.50 177 ASP A CA 1
ATOM 1423 C C . ASP A 1 177 ? -10.542 -8.700 -10.714 1.00 83.50 177 ASP A C 1
ATOM 1425 O O . ASP A 1 177 ? -10.789 -9.524 -11.593 1.00 83.50 177 ASP A O 1
ATOM 1429 N N . GLY A 1 178 ? -11.047 -8.790 -9.481 1.00 81.19 178 GLY A N 1
ATOM 1430 C CA . GLY A 1 178 ? -11.952 -9.863 -9.062 1.00 81.19 178 GLY A CA 1
ATOM 1431 C C . GLY A 1 178 ? -11.298 -11.242 -8.928 1.00 81.19 178 GLY A C 1
ATOM 1432 O O . GLY A 1 178 ? -12.013 -12.230 -8.801 1.00 81.19 178 GLY A O 1
ATOM 1433 N N . THR A 1 179 ? -9.964 -11.332 -8.951 1.00 84.94 179 THR A N 1
ATOM 1434 C CA . THR A 1 179 ? -9.234 -12.603 -8.820 1.00 84.94 179 THR A CA 1
ATOM 1435 C C . THR A 1 179 ? -8.051 -12.477 -7.861 1.00 84.94 179 THR A C 1
ATOM 1437 O O . THR A 1 179 ? -7.565 -11.377 -7.620 1.00 84.94 179 THR A O 1
ATOM 1440 N N . ASP A 1 180 ? -7.521 -13.604 -7.376 1.00 84.88 180 ASP A N 1
ATOM 1441 C CA . ASP A 1 180 ? -6.235 -13.667 -6.655 1.00 84.88 180 ASP A CA 1
ATOM 1442 C C . ASP A 1 180 ? -5.023 -13.885 -7.579 1.00 84.88 180 ASP A C 1
ATOM 1444 O O . ASP A 1 180 ? -3.944 -14.294 -7.148 1.00 84.88 180 ASP A O 1
ATOM 1448 N N . LYS A 1 181 ? -5.200 -13.610 -8.873 1.00 91.81 181 LYS A N 1
ATOM 1449 C CA . LYS A 1 181 ? -4.172 -13.752 -9.903 1.00 91.81 181 LYS A CA 1
ATOM 1450 C C . LYS A 1 181 ? -3.605 -12.390 -10.306 1.00 91.81 181 LYS A C 1
ATOM 1452 O O . LYS A 1 181 ? -4.169 -11.342 -10.001 1.00 91.81 181 LYS A O 1
ATOM 1457 N N . TYR A 1 182 ? -2.481 -12.419 -11.009 1.00 92.69 182 TYR A N 1
ATOM 1458 C CA . TYR A 1 182 ? -1.680 -11.257 -11.368 1.00 92.69 182 TYR A CA 1
ATOM 1459 C C . TYR A 1 182 ? -1.420 -11.220 -12.866 1.00 92.69 182 TYR A C 1
ATOM 1461 O O . TYR A 1 182 ? -1.310 -12.262 -13.510 1.00 92.69 182 TYR A O 1
ATOM 1469 N N . VAL A 1 183 ? -1.324 -10.010 -13.401 1.00 93.81 183 VAL A N 1
ATOM 1470 C CA . VAL A 1 183 ? -1.053 -9.717 -14.810 1.00 93.81 183 VAL A CA 1
ATOM 1471 C C . VAL A 1 183 ? 0.263 -8.961 -14.890 1.00 93.81 183 VAL A C 1
ATOM 1473 O O . VAL A 1 183 ? 0.553 -8.149 -14.010 1.00 93.81 183 VAL A O 1
ATOM 1476 N N . ALA A 1 184 ? 1.035 -9.212 -15.949 1.00 94.25 184 ALA A N 1
ATOM 1477 C CA . ALA A 1 184 ? 2.172 -8.370 -16.294 1.00 94.25 184 ALA A CA 1
ATOM 1478 C C . ALA A 1 184 ? 1.963 -7.665 -17.629 1.00 94.25 184 ALA A C 1
ATOM 1480 O O . ALA A 1 184 ? 1.650 -8.287 -18.650 1.00 94.25 184 ALA A O 1
ATOM 1481 N N . GLU A 1 185 ? 2.235 -6.371 -17.624 1.00 94.25 185 GLU A N 1
ATOM 1482 C CA . GLU A 1 185 ? 2.306 -5.527 -18.804 1.00 94.25 185 GLU A CA 1
ATOM 1483 C C . GLU A 1 185 ? 3.746 -5.099 -19.051 1.00 94.25 185 GLU A C 1
ATOM 1485 O O . GLU A 1 185 ? 4.547 -4.971 -18.125 1.00 94.25 185 GLU A O 1
ATOM 1490 N N . ILE A 1 186 ? 4.080 -4.879 -20.317 1.00 94.56 186 ILE A N 1
ATOM 1491 C CA . ILE A 1 186 ? 5.378 -4.354 -20.725 1.00 94.56 186 ILE A CA 1
ATOM 1492 C C . ILE A 1 186 ? 5.184 -3.282 -21.790 1.00 94.56 186 ILE A C 1
ATOM 1494 O O . ILE A 1 186 ? 4.252 -3.345 -22.596 1.00 94.56 186 ILE A O 1
ATOM 1498 N N . GLY A 1 187 ? 6.081 -2.306 -21.812 1.00 94.06 187 GLY A N 1
ATOM 1499 C CA . GLY A 1 187 ? 6.114 -1.294 -22.853 1.00 94.06 187 GLY A CA 1
ATOM 1500 C C . GLY A 1 187 ? 7.333 -0.395 -22.746 1.00 94.06 187 GLY A C 1
ATOM 1501 O O . GLY A 1 187 ? 8.104 -0.469 -21.791 1.00 94.06 187 GLY A O 1
ATOM 1502 N N . PHE A 1 188 ? 7.487 0.484 -23.728 1.00 93.94 188 PHE A N 1
ATOM 1503 C CA . PHE A 1 188 ? 8.479 1.550 -23.717 1.00 93.94 188 PHE A CA 1
ATOM 1504 C C . PHE A 1 188 ? 7.832 2.891 -23.373 1.00 93.94 188 PHE A C 1
ATOM 1506 O O . PHE A 1 188 ? 6.693 3.169 -23.757 1.00 93.94 188 PHE A O 1
ATOM 1513 N N . PHE A 1 189 ? 8.533 3.722 -22.601 1.00 90.31 189 PHE A N 1
ATOM 1514 C CA . PHE A 1 189 ? 7.967 4.975 -22.090 1.00 90.31 189 PHE A CA 1
ATOM 1515 C C . PHE A 1 189 ? 7.649 6.002 -23.182 1.00 90.31 189 PHE A C 1
ATOM 1517 O O . PHE A 1 189 ? 6.759 6.830 -22.988 1.00 90.31 189 PHE A O 1
ATOM 1524 N N . ASP A 1 190 ? 8.366 5.934 -24.297 1.00 90.38 190 ASP A N 1
ATOM 1525 C CA . ASP A 1 190 ? 8.317 6.844 -25.442 1.00 90.38 190 ASP A CA 1
ATOM 1526 C C . ASP A 1 190 ? 7.299 6.436 -26.525 1.00 90.38 190 ASP A C 1
ATOM 1528 O O . ASP A 1 190 ? 6.975 7.256 -27.378 1.00 90.38 190 ASP A O 1
ATOM 1532 N N . ASP A 1 191 ? 6.761 5.207 -26.502 1.00 87.88 191 ASP A N 1
ATOM 1533 C CA . ASP A 1 191 ? 5.802 4.733 -27.511 1.00 87.88 191 ASP A CA 1
ATOM 1534 C C . ASP A 1 191 ? 4.681 3.883 -26.900 1.00 87.88 191 ASP A C 1
ATOM 1536 O O . ASP A 1 191 ? 4.867 2.714 -26.550 1.00 87.88 191 ASP A O 1
ATOM 1540 N N . THR A 1 192 ? 3.478 4.453 -26.842 1.00 84.50 192 THR A N 1
ATOM 1541 C CA . THR A 1 192 ? 2.277 3.796 -26.307 1.00 84.50 192 THR A CA 1
ATOM 1542 C C . THR A 1 192 ? 1.835 2.578 -27.110 1.00 84.50 192 THR A C 1
ATOM 1544 O O . THR A 1 192 ? 1.204 1.683 -26.554 1.00 84.50 192 THR A O 1
ATOM 1547 N N . ARG A 1 193 ? 2.200 2.474 -28.393 1.00 87.06 193 ARG A N 1
ATOM 1548 C CA . ARG A 1 193 ? 1.844 1.319 -29.240 1.00 87.06 193 ARG A CA 1
ATOM 1549 C C . ARG A 1 193 ? 2.597 0.055 -28.842 1.00 87.06 193 ARG A C 1
ATOM 1551 O O . ARG A 1 193 ? 2.188 -1.043 -29.201 1.00 87.06 193 ARG A O 1
ATOM 1558 N N . THR A 1 194 ? 3.698 0.205 -28.108 1.00 87.81 194 THR A N 1
ATOM 1559 C CA . THR A 1 194 ? 4.469 -0.930 -27.587 1.00 87.81 194 THR A CA 1
ATOM 1560 C C . THR A 1 194 ? 3.846 -1.538 -26.333 1.00 87.81 194 THR A C 1
ATOM 1562 O O . THR A 1 194 ? 4.261 -2.618 -25.918 1.00 87.81 194 THR A O 1
ATOM 1565 N N . HIS A 1 195 ? 2.874 -0.853 -25.719 1.00 90.69 195 HIS A N 1
ATOM 1566 C CA . HIS A 1 195 ? 2.281 -1.260 -24.450 1.00 90.69 195 HIS A CA 1
ATOM 1567 C C . HIS A 1 195 ? 1.353 -2.445 -24.678 1.00 90.69 195 HIS A C 1
ATOM 1569 O O . HIS A 1 195 ? 0.385 -2.354 -25.435 1.00 90.69 195 HIS A O 1
ATOM 1575 N N . ARG A 1 196 ? 1.637 -3.561 -24.011 1.00 90.44 196 ARG A N 1
ATOM 1576 C CA . ARG A 1 196 ? 0.828 -4.775 -24.120 1.00 90.44 196 ARG A CA 1
ATOM 1577 C C . ARG A 1 196 ? 0.858 -5.592 -22.839 1.00 90.44 196 ARG A C 1
ATOM 1579 O O . ARG A 1 196 ? 1.853 -5.592 -22.114 1.00 90.44 196 ARG A O 1
ATOM 1586 N N . ILE A 1 197 ? -0.210 -6.354 -22.622 1.00 91.50 197 ILE A N 1
ATOM 1587 C CA . ILE A 1 197 ? -0.209 -7.446 -21.651 1.00 91.50 197 ILE A CA 1
ATOM 1588 C C . ILE A 1 197 ? 0.728 -8.527 -22.186 1.00 91.50 197 ILE A C 1
ATOM 1590 O O . ILE A 1 197 ? 0.523 -9.053 -23.279 1.00 91.50 197 ILE A O 1
ATOM 1594 N N . GLN A 1 198 ? 1.782 -8.819 -21.431 1.00 92.62 198 GLN A N 1
ATOM 1595 C CA . GLN A 1 198 ? 2.765 -9.838 -21.784 1.00 92.62 198 GLN A CA 1
ATOM 1596 C C . GLN A 1 198 ? 2.410 -11.192 -21.169 1.00 92.62 198 GLN A C 1
ATOM 1598 O O . GLN A 1 198 ? 2.636 -12.220 -21.804 1.00 92.62 198 GLN A O 1
ATOM 1603 N N . PHE A 1 199 ? 1.833 -11.183 -19.965 1.00 91.00 199 PHE A N 1
ATOM 1604 C CA . PHE A 1 199 ? 1.343 -12.374 -19.276 1.00 91.00 199 PHE A CA 1
ATOM 1605 C C . PHE A 1 199 ? -0.038 -12.091 -18.681 1.00 91.00 199 PHE A C 1
ATOM 1607 O O . PHE A 1 199 ? -0.219 -11.095 -17.978 1.00 91.00 199 PHE A O 1
ATOM 1614 N N . GLY A 1 200 ? -1.005 -12.961 -18.983 1.00 87.81 200 GLY A N 1
ATOM 1615 C CA . GLY A 1 200 ? -2.362 -12.899 -18.437 1.00 87.81 200 GLY A CA 1
ATOM 1616 C C . GLY A 1 200 ? -2.436 -13.312 -16.964 1.00 87.81 200 GLY A C 1
ATOM 1617 O O . GLY A 1 200 ? -1.418 -13.548 -16.319 1.00 87.81 200 GLY A O 1
ATOM 1618 N N . ALA A 1 201 ? -3.659 -13.402 -16.434 1.00 91.50 201 ALA A N 1
ATOM 1619 C CA . ALA A 1 201 ? -3.910 -13.679 -15.023 1.00 91.50 201 ALA A CA 1
ATOM 1620 C C . ALA A 1 201 ? -3.344 -15.047 -14.586 1.00 91.50 201 ALA A C 1
ATOM 1622 O O . ALA A 1 201 ? -3.909 -16.094 -14.908 1.00 91.50 201 ALA A O 1
ATOM 1623 N N . GLN A 1 202 ? -2.272 -15.032 -13.790 1.00 91.62 202 GLN A N 1
ATOM 1624 C CA . GLN A 1 202 ? -1.623 -16.225 -13.232 1.00 91.62 202 GLN A CA 1
ATOM 1625 C C . GLN A 1 202 ? -1.187 -16.020 -11.765 1.00 91.62 202 GLN A C 1
ATOM 1627 O O . GLN A 1 202 ? -1.208 -14.888 -11.276 1.00 91.62 202 GLN A O 1
ATOM 1632 N N . PRO A 1 203 ? -0.837 -17.080 -11.011 1.00 90.56 203 PRO A N 1
ATOM 1633 C CA . PRO A 1 203 ? -0.353 -16.934 -9.638 1.00 90.56 203 PRO A CA 1
ATOM 1634 C C . PRO A 1 203 ? 0.872 -16.014 -9.545 1.00 90.56 203 PRO A C 1
ATOM 1636 O O . PRO A 1 203 ? 1.751 -16.051 -10.407 1.00 90.56 203 PRO A O 1
ATOM 1639 N N . PHE A 1 204 ? 0.959 -15.226 -8.468 1.00 88.00 204 PHE A N 1
ATOM 1640 C CA . PHE A 1 204 ? 2.051 -14.263 -8.276 1.00 88.00 204 PHE A CA 1
ATOM 1641 C C . PHE A 1 204 ? 3.431 -14.917 -8.351 1.00 88.00 204 PHE A C 1
ATOM 1643 O O . PHE A 1 204 ? 4.295 -14.428 -9.065 1.00 88.00 204 PHE A O 1
ATOM 1650 N N . TRP A 1 205 ? 3.622 -16.054 -7.673 1.00 85.12 205 TRP A N 1
ATOM 1651 C CA . TRP A 1 205 ? 4.905 -16.764 -7.658 1.00 85.12 205 TRP A CA 1
ATOM 1652 C C . TRP A 1 205 ? 5.343 -17.209 -9.059 1.00 85.12 205 TRP A C 1
ATOM 1654 O O . TRP A 1 205 ? 6.527 -17.175 -9.370 1.00 85.12 205 TRP A O 1
ATOM 1664 N N . GLN A 1 206 ? 4.400 -17.594 -9.923 1.00 89.62 206 GLN A N 1
ATOM 1665 C CA . GLN A 1 206 ? 4.704 -17.996 -11.292 1.00 89.62 206 GLN A CA 1
ATOM 1666 C C . GLN A 1 206 ? 5.100 -16.771 -12.119 1.00 89.62 206 GLN A C 1
ATOM 1668 O O . GLN A 1 206 ? 6.082 -16.802 -12.859 1.00 89.62 206 GLN A O 1
ATOM 1673 N N . LEU A 1 207 ? 4.365 -15.669 -11.957 1.00 89.75 207 LEU A N 1
ATOM 1674 C CA . LEU A 1 207 ? 4.646 -14.429 -12.666 1.00 89.75 207 LEU A CA 1
ATOM 1675 C C . LEU A 1 207 ? 5.986 -13.819 -12.251 1.00 89.75 207 LEU A C 1
ATOM 1677 O O . LEU A 1 207 ? 6.806 -13.521 -13.113 1.00 89.75 207 LEU A O 1
ATOM 1681 N N . GLU A 1 208 ? 6.217 -13.667 -10.952 1.00 85.88 208 GLU A N 1
ATOM 1682 C CA . GLU A 1 208 ? 7.375 -12.963 -10.400 1.00 85.88 208 GLU A CA 1
ATOM 1683 C C . GLU A 1 208 ? 8.595 -13.850 -10.168 1.00 85.88 208 GLU A C 1
ATOM 1685 O O . GLU A 1 208 ? 9.721 -13.367 -10.234 1.00 85.88 208 GLU A O 1
ATOM 1690 N N . GLY A 1 209 ? 8.397 -15.146 -9.931 1.00 81.88 209 GLY A N 1
ATOM 1691 C CA . GLY A 1 209 ? 9.490 -16.100 -9.758 1.00 81.88 209 GLY A CA 1
ATOM 1692 C C . GLY A 1 209 ? 10.038 -16.640 -11.077 1.00 81.88 209 GLY A C 1
ATOM 1693 O O . GLY A 1 209 ? 11.202 -17.023 -11.128 1.00 81.88 209 GLY A O 1
ATOM 1694 N N . LEU A 1 210 ? 9.225 -16.667 -12.144 1.00 84.81 210 LEU A N 1
ATOM 1695 C CA . LEU A 1 210 ? 9.594 -17.312 -13.409 1.00 84.81 210 LEU A CA 1
ATOM 1696 C C . LEU A 1 210 ? 9.409 -16.388 -14.617 1.00 84.81 210 LEU A C 1
ATOM 1698 O O . LEU A 1 210 ? 10.376 -16.070 -15.308 1.00 84.81 210 LEU A O 1
ATOM 1702 N N . SER A 1 211 ? 8.178 -15.948 -14.890 1.00 91.62 211 SER A N 1
ATOM 1703 C CA . SER A 1 211 ? 7.836 -15.319 -16.174 1.00 91.62 211 SER A CA 1
ATOM 1704 C C . SER A 1 211 ? 8.486 -13.945 -16.381 1.00 91.62 211 SER A C 1
ATOM 1706 O O . SER A 1 211 ? 9.097 -13.702 -17.422 1.00 91.62 211 SER A O 1
ATOM 1708 N N . VAL A 1 212 ? 8.369 -13.039 -15.406 1.00 91.31 212 VAL A N 1
ATOM 1709 C CA . VAL A 1 212 ? 8.923 -11.677 -15.473 1.00 91.31 212 VAL A CA 1
ATOM 1710 C C . VAL A 1 212 ? 10.456 -11.686 -15.446 1.00 91.31 212 VAL A C 1
ATOM 1712 O O . VAL A 1 212 ? 11.040 -11.031 -16.310 1.00 91.31 212 VAL A O 1
ATOM 1715 N N . PRO A 1 213 ? 11.140 -12.441 -14.560 1.00 89.00 213 PRO A N 1
ATOM 1716 C CA . PRO A 1 213 ? 12.596 -12.569 -14.623 1.00 89.00 213 PRO A CA 1
ATOM 1717 C C . PRO A 1 213 ? 13.091 -13.100 -15.971 1.00 89.00 213 PRO A C 1
ATOM 1719 O O . PRO A 1 213 ? 14.012 -12.527 -16.551 1.00 89.00 213 PRO A O 1
ATOM 1722 N N . ALA A 1 214 ? 12.447 -14.138 -16.518 1.00 90.38 214 ALA A N 1
ATOM 1723 C CA . ALA A 1 214 ? 12.811 -14.680 -17.826 1.00 90.38 214 ALA A CA 1
ATOM 1724 C C . ALA A 1 214 ? 12.624 -13.643 -18.944 1.00 90.38 214 ALA A C 1
ATOM 1726 O O . ALA A 1 214 ? 13.527 -13.446 -19.759 1.00 90.38 214 ALA A O 1
ATOM 1727 N N . LEU A 1 215 ? 11.495 -12.925 -18.951 1.00 92.62 215 LEU A N 1
ATOM 1728 C CA . LEU A 1 215 ? 11.223 -11.837 -19.896 1.00 92.62 215 LEU A CA 1
ATOM 1729 C C . LEU A 1 215 ? 12.286 -10.734 -19.828 1.00 92.62 215 LEU A C 1
ATOM 1731 O O . LEU A 1 215 ? 12.713 -10.228 -20.868 1.00 92.62 215 LEU A O 1
ATOM 1735 N N . LEU A 1 216 ? 12.677 -10.349 -18.612 1.00 91.56 216 LEU A N 1
ATOM 1736 C CA . LEU A 1 216 ? 13.581 -9.230 -18.371 1.00 91.56 216 LEU A CA 1
ATOM 1737 C C . LEU A 1 216 ? 15.065 -9.598 -18.422 1.00 91.56 216 LEU A C 1
ATOM 1739 O O . LEU A 1 216 ? 15.892 -8.694 -18.459 1.00 91.56 216 LEU A O 1
ATOM 1743 N N . SER A 1 217 ? 15.405 -10.886 -18.498 1.00 90.75 217 SER A N 1
ATOM 1744 C CA . SER A 1 217 ? 16.788 -11.389 -18.534 1.00 90.75 217 SER A CA 1
ATOM 1745 C C . SER A 1 217 ? 17.658 -10.789 -19.645 1.00 90.75 217 SER A C 1
ATOM 1747 O O . SER A 1 217 ? 18.876 -10.710 -19.508 1.00 90.75 217 SER A O 1
ATOM 1749 N N . LYS A 1 218 ? 17.035 -10.333 -20.737 1.00 89.38 218 LYS A N 1
ATOM 1750 C CA . LYS A 1 218 ? 17.700 -9.689 -21.878 1.00 89.38 218 LYS A CA 1
ATOM 1751 C C . LYS A 1 218 ? 17.857 -8.169 -21.751 1.00 89.38 218 LYS A C 1
ATOM 1753 O O . LYS A 1 218 ? 18.479 -7.553 -22.611 1.00 89.38 218 LYS A O 1
ATOM 1758 N N . TYR A 1 219 ? 17.287 -7.556 -20.716 1.00 91.56 219 TYR A N 1
ATOM 1759 C CA . TYR A 1 219 ? 17.339 -6.113 -20.490 1.00 91.56 219 TYR A CA 1
ATOM 1760 C C . TYR A 1 219 ? 18.192 -5.769 -19.269 1.00 91.56 219 TYR A C 1
ATOM 1762 O O . TYR A 1 219 ? 18.381 -6.577 -18.363 1.00 91.56 219 TYR A O 1
ATOM 1770 N N . ASN A 1 220 ? 18.674 -4.528 -19.212 1.00 89.94 220 ASN A N 1
ATOM 1771 C CA . ASN A 1 220 ? 19.316 -4.013 -18.009 1.00 89.94 220 ASN A CA 1
ATOM 1772 C C . ASN A 1 220 ? 18.252 -3.432 -17.068 1.00 89.94 220 ASN A C 1
ATOM 1774 O O . ASN A 1 220 ? 17.773 -2.324 -17.306 1.00 89.94 220 ASN A O 1
ATOM 1778 N N . VAL A 1 221 ? 17.850 -4.174 -16.034 1.00 88.06 221 VAL A N 1
ATOM 1779 C CA . VAL A 1 221 ? 16.872 -3.698 -15.042 1.00 88.06 221 VAL A CA 1
ATOM 1780 C C . VAL A 1 221 ? 17.535 -2.670 -14.126 1.00 88.06 221 VAL A C 1
ATOM 1782 O O . VAL A 1 221 ? 18.540 -2.953 -13.485 1.00 88.06 221 VAL A O 1
ATOM 1785 N N . LEU A 1 222 ? 16.965 -1.469 -14.076 1.00 82.94 222 LEU A N 1
ATOM 1786 C CA . LEU A 1 222 ? 17.521 -0.316 -13.368 1.00 82.94 222 LEU A CA 1
ATOM 1787 C C . LEU A 1 222 ? 16.852 -0.065 -12.020 1.00 82.94 222 LEU A C 1
ATOM 1789 O O . LEU A 1 222 ? 17.484 0.464 -11.112 1.00 82.94 222 LEU A O 1
ATOM 1793 N N . SER A 1 223 ? 15.565 -0.382 -11.890 1.00 79.19 223 SER A N 1
ATOM 1794 C CA . SER A 1 223 ? 14.833 -0.159 -10.644 1.00 79.19 223 SER A CA 1
ATOM 1795 C C . SER A 1 223 ? 13.633 -1.084 -10.503 1.00 79.19 223 SER A C 1
ATOM 1797 O O . SER A 1 223 ? 13.099 -1.586 -11.494 1.00 79.19 223 SER A O 1
ATOM 1799 N N . TYR A 1 224 ? 13.208 -1.268 -9.254 1.00 78.31 224 TYR A N 1
ATOM 1800 C CA . TYR A 1 224 ? 12.003 -1.976 -8.839 1.00 78.31 224 TYR A CA 1
ATOM 1801 C C . TYR A 1 224 ? 11.284 -1.116 -7.798 1.00 78.31 224 TYR A C 1
ATOM 1803 O O . TYR A 1 224 ? 11.884 -0.780 -6.777 1.00 78.31 224 TYR A O 1
ATOM 1811 N N . ARG A 1 225 ? 10.039 -0.709 -8.061 1.00 74.88 225 ARG A N 1
ATOM 1812 C CA . ARG A 1 225 ? 9.267 0.159 -7.156 1.00 74.88 225 ARG A CA 1
ATOM 1813 C C . ARG A 1 225 ? 7.784 -0.195 -7.170 1.00 74.88 225 ARG A C 1
ATOM 1815 O O . ARG A 1 225 ? 7.234 -0.519 -8.221 1.00 74.88 225 ARG A O 1
ATOM 1822 N N . VAL A 1 226 ? 7.125 -0.086 -6.018 1.00 76.31 226 VAL A N 1
ATOM 1823 C CA . VAL A 1 226 ? 5.659 -0.155 -5.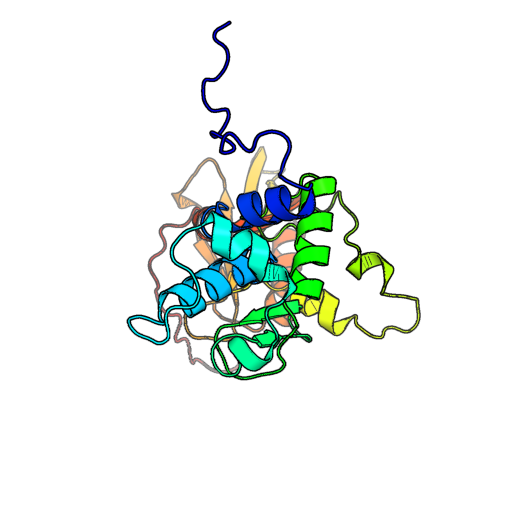930 1.00 76.31 226 VAL A CA 1
ATOM 1824 C C . VAL A 1 226 ? 5.073 1.227 -6.232 1.00 76.31 226 VAL A C 1
ATOM 1826 O O . VAL A 1 226 ? 5.586 2.253 -5.787 1.00 76.31 226 VAL A O 1
ATOM 1829 N N . HIS A 1 227 ? 4.000 1.263 -7.012 1.00 74.75 227 HIS A N 1
ATOM 1830 C CA . HIS A 1 227 ? 3.276 2.469 -7.391 1.00 74.75 227 HIS A CA 1
ATOM 1831 C C . HIS A 1 227 ? 1.770 2.277 -7.204 1.00 74.75 227 HIS A C 1
ATOM 1833 O O . HIS A 1 227 ? 1.260 1.158 -7.186 1.00 74.75 227 HIS A O 1
ATOM 1839 N N . SER A 1 228 ? 1.035 3.388 -7.142 1.00 75.25 228 SER A N 1
ATOM 1840 C CA . SER A 1 228 ? -0.417 3.360 -7.331 1.00 75.25 228 SER A CA 1
ATOM 1841 C C . SER A 1 228 ? -0.759 2.826 -8.726 1.00 75.25 228 SER A C 1
ATOM 1843 O O . SER A 1 228 ? -0.092 3.172 -9.705 1.00 75.25 228 SER A O 1
ATOM 1845 N N . ILE A 1 229 ? -1.848 2.063 -8.838 1.00 79.75 229 ILE A N 1
ATOM 1846 C CA . ILE A 1 229 ? -2.376 1.575 -10.120 1.00 79.75 229 ILE A CA 1
ATOM 1847 C C . ILE A 1 229 ? -2.709 2.721 -11.086 1.00 79.75 229 ILE A C 1
ATOM 1849 O O . ILE A 1 229 ? -2.674 2.538 -12.297 1.00 79.75 229 ILE A O 1
ATOM 1853 N N . SER A 1 230 ? -2.975 3.926 -10.571 1.00 78.00 230 SER A N 1
ATOM 1854 C CA . SER A 1 230 ? -3.193 5.127 -11.390 1.00 78.00 230 SER A CA 1
ATOM 1855 C C . SER A 1 230 ? -1.969 5.517 -12.229 1.00 78.00 230 SER A C 1
ATOM 1857 O O . SER A 1 230 ? -2.111 6.185 -13.248 1.00 78.00 230 SER A O 1
ATOM 1859 N N . ALA A 1 231 ? -0.769 5.066 -11.845 1.00 79.44 231 ALA A N 1
ATOM 1860 C CA . ALA A 1 231 ? 0.461 5.267 -12.605 1.00 79.44 231 ALA A CA 1
ATOM 1861 C C . ALA A 1 231 ? 0.629 4.267 -13.763 1.00 79.44 231 ALA A C 1
ATOM 1863 O O . ALA A 1 231 ? 1.639 4.340 -14.482 1.00 79.44 231 ALA A O 1
ATOM 1864 N N . ARG A 1 232 ? -0.301 3.313 -13.933 1.00 83.25 232 ARG A N 1
ATOM 1865 C CA . ARG A 1 232 ? -0.309 2.364 -15.051 1.00 83.25 232 ARG A CA 1
ATOM 1866 C C . ARG A 1 232 ? -0.401 3.139 -16.358 1.00 83.25 232 ARG A C 1
ATOM 1868 O O . ARG A 1 232 ? -1.207 4.053 -16.502 1.00 83.25 232 ARG A O 1
ATOM 1875 N N . ARG A 1 233 ? 0.453 2.780 -17.314 1.00 77.31 233 ARG A N 1
ATOM 1876 C CA . ARG A 1 233 ? 0.544 3.495 -18.596 1.00 77.31 233 ARG A CA 1
ATOM 1877 C C . ARG A 1 233 ? -0.317 2.885 -19.694 1.00 77.31 233 ARG A C 1
ATOM 1879 O O . ARG A 1 233 ? -0.575 3.549 -20.695 1.00 77.31 233 ARG A O 1
ATOM 1886 N N . SER A 1 234 ? -0.800 1.661 -19.498 1.00 67.94 234 SER A N 1
ATOM 1887 C CA . SER A 1 234 ? -1.698 1.016 -20.442 1.00 67.94 234 SER A CA 1
ATOM 1888 C C . SER A 1 234 ? -3.144 1.509 -20.256 1.00 67.94 234 SER A C 1
ATOM 1890 O O . SER A 1 234 ? -3.739 1.431 -19.174 1.00 67.94 234 SER A O 1
ATOM 1892 N N . ASN A 1 235 ? -3.750 1.949 -21.360 1.00 59.62 235 ASN A N 1
ATOM 1893 C CA . ASN A 1 235 ? -5.201 2.124 -21.485 1.00 59.62 235 ASN A CA 1
ATOM 1894 C C . ASN A 1 235 ? -5.891 0.824 -21.931 1.00 59.62 235 ASN A C 1
ATOM 1896 O O . ASN A 1 235 ? -7.040 0.862 -22.379 1.00 59.62 235 ASN A O 1
ATOM 1900 N N . VAL A 1 236 ? -5.199 -0.323 -21.859 1.00 55.59 236 VAL A N 1
ATOM 1901 C CA . VAL A 1 236 ? -5.755 -1.613 -22.271 1.00 55.59 236 VAL A CA 1
ATOM 1902 C C . VAL A 1 236 ? -6.959 -1.887 -21.370 1.00 55.59 236 VAL A C 1
ATOM 1904 O O . VAL A 1 236 ? -6.835 -2.120 -20.162 1.00 55.59 236 VAL A O 1
ATOM 1907 N N . LYS A 1 237 ? -8.157 -1.738 -21.954 1.00 42.94 237 LYS A N 1
ATOM 1908 C CA . LYS A 1 237 ? -9.426 -2.044 -21.293 1.00 42.94 237 LYS A CA 1
ATOM 1909 C C . LYS A 1 237 ? -9.393 -3.503 -20.865 1.00 42.94 237 LYS A C 1
ATOM 1911 O O . LYS A 1 237 ? -8.847 -4.328 -21.590 1.00 42.94 237 LYS A O 1
ATOM 1916 N N . LYS A 1 238 ? -10.019 -3.781 -19.716 1.00 45.25 238 LYS A N 1
ATOM 1917 C CA . LYS A 1 238 ? -10.293 -5.104 -19.138 1.00 45.25 238 LYS A CA 1
ATOM 1918 C C . LYS A 1 238 ? -10.863 -6.072 -20.187 1.00 45.25 238 LYS A C 1
ATOM 1920 O O . LYS A 1 238 ? -12.061 -6.333 -20.207 1.00 45.25 238 LYS A O 1
ATOM 1925 N N . GLN A 1 239 ? -10.043 -6.629 -21.065 1.00 38.88 239 GLN A N 1
ATOM 1926 C CA . GLN A 1 239 ? -10.350 -7.935 -21.605 1.00 38.88 239 GLN A CA 1
ATOM 1927 C C . GLN A 1 239 ? -9.985 -8.875 -20.480 1.00 38.88 239 GLN A C 1
ATOM 1929 O O . GLN A 1 239 ? -8.821 -9.183 -20.241 1.00 38.88 239 GLN A O 1
ATOM 1934 N N . VAL A 1 240 ? -11.017 -9.199 -19.705 1.00 42.47 240 VAL A N 1
ATOM 1935 C CA . VAL A 1 240 ? -11.020 -10.335 -18.806 1.00 42.47 240 VAL A CA 1
ATOM 1936 C C . VAL A 1 240 ? -10.497 -11.499 -19.634 1.00 42.47 240 VAL A C 1
ATOM 1938 O O . VAL A 1 240 ? -11.196 -12.021 -20.500 1.00 42.47 240 VAL A O 1
ATOM 1941 N N . ALA A 1 241 ? -9.235 -11.857 -19.416 1.00 41.88 241 ALA A N 1
ATOM 1942 C CA . ALA A 1 241 ? -8.683 -13.099 -19.906 1.00 41.88 241 ALA A CA 1
ATOM 1943 C C . ALA A 1 241 ? -9.297 -14.212 -19.051 1.00 41.88 241 ALA A C 1
ATOM 1945 O O . ALA A 1 241 ? -8.633 -14.828 -18.223 1.00 41.88 241 ALA A O 1
ATOM 1946 N N . HIS A 1 242 ? -10.592 -14.462 -19.251 1.00 38.50 242 HIS A N 1
ATOM 1947 C CA . HIS A 1 242 ? -11.140 -15.799 -19.108 1.00 38.50 242 HIS A CA 1
ATOM 1948 C C . HIS A 1 242 ? -10.595 -16.609 -20.286 1.00 38.50 242 HIS A C 1
ATOM 1950 O O . HIS A 1 242 ? -11.316 -16.945 -21.218 1.00 38.50 242 HIS A O 1
ATOM 1956 N N . SER A 1 243 ? -9.290 -16.876 -20.280 1.00 36.75 243 SER A N 1
ATOM 1957 C CA . SER A 1 243 ? -8.773 -18.040 -20.977 1.00 36.75 243 SER A CA 1
ATOM 1958 C C . SER A 1 243 ? -8.719 -19.155 -19.944 1.00 36.75 243 SER A C 1
ATOM 1960 O O . SER A 1 243 ? -7.658 -19.507 -19.431 1.00 36.75 243 SER A O 1
ATOM 1962 N N . ASP A 1 244 ? -9.895 -19.697 -19.633 1.00 41.03 244 ASP A N 1
ATOM 1963 C CA . ASP A 1 244 ? -9.967 -21.134 -19.430 1.00 41.03 244 ASP A CA 1
ATOM 1964 C C . ASP A 1 244 ? -9.612 -21.750 -20.781 1.00 41.03 244 ASP A C 1
ATOM 1966 O O . ASP A 1 244 ? -10.421 -21.814 -21.706 1.00 41.03 244 ASP A O 1
ATOM 1970 N N . SER A 1 245 ? -8.347 -22.114 -20.951 1.00 29.03 245 SER A N 1
ATOM 1971 C CA . SER A 1 245 ? -7.971 -23.102 -21.948 1.00 29.03 245 SER A CA 1
ATOM 1972 C C . SER A 1 245 ? -6.819 -23.943 -21.413 1.00 29.03 245 SER A C 1
ATOM 1974 O O . SER A 1 245 ? -5.911 -23.406 -20.773 1.00 29.03 245 SER A O 1
ATOM 1976 N N . PRO A 1 246 ? -6.911 -25.270 -21.585 1.00 39.38 246 PRO A N 1
ATOM 1977 C CA . PRO A 1 246 ? -6.181 -26.240 -20.793 1.00 39.38 246 PRO A CA 1
ATOM 1978 C C . PRO A 1 246 ? -4.830 -26.567 -21.432 1.00 39.38 246 PRO A C 1
ATOM 1980 O O . PRO A 1 246 ? -4.673 -26.413 -22.637 1.00 39.38 246 PRO A O 1
ATOM 1983 N N . THR A 1 247 ? -3.910 -27.067 -20.596 1.00 35.00 247 THR A N 1
ATOM 1984 C CA . THR A 1 247 ? -2.782 -27.972 -20.915 1.00 35.00 247 THR A CA 1
ATOM 1985 C C . THR A 1 247 ? -1.946 -27.692 -22.163 1.00 35.00 247 THR A C 1
ATOM 1987 O O . THR A 1 247 ? -2.458 -27.785 -23.262 1.00 35.00 247 THR A O 1
ATOM 1990 N N . PHE A 1 248 ? -0.624 -27.616 -22.012 1.00 29.31 248 PHE A N 1
ATOM 1991 C CA . PHE A 1 248 ? 0.279 -28.613 -22.607 1.00 29.31 248 PHE A CA 1
ATOM 1992 C C . PHE A 1 248 ? 1.577 -28.674 -21.783 1.00 29.31 248 PHE A C 1
ATOM 1994 O O . PHE A 1 248 ? 1.932 -27.699 -21.123 1.00 29.31 248 PHE A O 1
ATOM 2001 N N . PHE A 1 249 ? 2.155 -29.876 -21.769 1.00 38.88 249 PHE A N 1
ATOM 2002 C CA . PHE A 1 249 ? 3.314 -30.355 -21.009 1.00 38.88 249 PHE A CA 1
ATOM 2003 C C . PHE A 1 249 ? 4.554 -29.458 -21.059 1.00 38.88 249 PHE A C 1
ATOM 2005 O O . PHE A 1 249 ? 4.805 -28.859 -22.129 1.00 38.88 249 PHE A O 1
#